Protein AF-E5G8H3-F1 (afdb_monomer_lite)

Foldseek 3Di:
DLLVPLQVCVVVVPVAAEEEDAPPDDPVNVVSCVVSVHPYYYNDDFLVVQVCQFQNDPPRDHDQEDEDDDPPRVLVSQVVQCPDPSGHHYPDRDDQAEDEDEDEPPDDLLVLLVVQLVSQLPFLRYEYEYEYQDPVSLVSNVVNNVVVLVVDPSSVSSVSNCVRYYYDHDNDVVVVVVVCVVVVD

Structure (mmCIF, N/CA/C/O backbone):
data_AF-E5G8H3-F1
#
_entry.id   AF-E5G8H3-F1
#
loop_
_atom_site.group_PDB
_atom_site.id
_atom_site.type_symbol
_atom_site.label_atom_id
_atom_site.label_alt_id
_atom_site.label_comp_id
_atom_site.label_asym_id
_atom_site.label_entity_id
_atom_site.label_seq_id
_atom_site.pdbx_PDB_ins_code
_atom_site.Cartn_x
_atom_site.Cartn_y
_atom_site.Cartn_z
_atom_site.occupancy
_atom_site.B_iso_or_equiv
_atom_site.auth_seq_id
_atom_site.auth_comp_id
_atom_site.auth_asym_id
_atom_site.auth_atom_id
_atom_site.pdbx_PDB_model_num
ATOM 1 N N . THR A 1 1 ? -6.154 6.436 3.092 1.00 93.56 1 THR A N 1
ATOM 2 C CA . THR A 1 1 ? -6.600 5.143 3.667 1.00 93.56 1 THR A CA 1
ATOM 3 C C . THR A 1 1 ? -7.988 5.176 4.290 1.00 93.56 1 THR A C 1
ATOM 5 O O . THR A 1 1 ? -8.759 4.283 3.977 1.00 93.56 1 THR A O 1
ATOM 8 N N . VAL A 1 2 ? -8.361 6.174 5.108 1.00 97.62 2 VAL A N 1
ATOM 9 C CA . VAL A 1 2 ? -9.688 6.219 5.779 1.00 97.62 2 VAL A CA 1
ATOM 10 C C . VAL A 1 2 ? -10.859 5.979 4.821 1.00 97.62 2 VAL A C 1
ATOM 12 O O . VAL A 1 2 ? -11.663 5.082 5.059 1.00 97.62 2 VAL A O 1
ATOM 15 N N . LEU A 1 3 ? -10.898 6.709 3.701 1.00 97.81 3 LEU A N 1
ATOM 16 C CA . LEU A 1 3 ? -11.951 6.576 2.687 1.00 97.81 3 LEU A CA 1
ATOM 17 C C . LEU A 1 3 ? -12.070 5.142 2.143 1.00 97.81 3 LEU A C 1
ATOM 19 O O . LEU A 1 3 ? -13.181 4.654 1.955 1.00 97.81 3 LEU A O 1
ATOM 23 N N . MET A 1 4 ? -10.939 4.456 1.945 1.00 97.56 4 MET A N 1
ATOM 24 C CA . MET A 1 4 ? -10.891 3.098 1.388 1.00 97.56 4 MET A CA 1
ATOM 25 C C . MET A 1 4 ? -11.423 2.038 2.356 1.00 97.56 4 MET A C 1
ATOM 27 O O . MET A 1 4 ? -11.892 0.999 1.910 1.00 97.56 4 MET A O 1
ATOM 31 N N . LEU A 1 5 ? -11.368 2.287 3.669 1.00 97.94 5 LEU A N 1
ATOM 32 C CA . LEU A 1 5 ? -11.814 1.329 4.687 1.00 97.94 5 LEU A CA 1
ATOM 33 C C . LEU A 1 5 ? -13.227 1.635 5.191 1.00 97.94 5 LEU A C 1
ATOM 35 O O . LEU A 1 5 ? -14.067 0.744 5.296 1.00 97.94 5 LEU A O 1
ATOM 39 N N . ALA A 1 6 ? -13.513 2.902 5.488 1.00 97.81 6 ALA A N 1
ATOM 40 C CA . ALA A 1 6 ? -14.771 3.295 6.111 1.00 97.81 6 ALA A CA 1
ATOM 41 C C . ALA A 1 6 ? -15.948 3.310 5.118 1.00 97.81 6 ALA A C 1
ATOM 43 O O . ALA A 1 6 ? -17.065 2.956 5.491 1.00 97.81 6 ALA A O 1
ATOM 44 N N . THR A 1 7 ? -15.710 3.646 3.844 1.00 98.06 7 THR A N 1
ATOM 45 C CA . THR A 1 7 ? -16.755 3.617 2.805 1.00 98.06 7 THR A CA 1
ATOM 46 C C . THR A 1 7 ? -17.360 2.218 2.617 1.00 98.06 7 THR A C 1
ATOM 48 O O . THR A 1 7 ? -18.582 2.096 2.739 1.00 98.06 7 THR A O 1
ATOM 51 N N . PRO A 1 8 ? -16.579 1.140 2.375 1.00 98.06 8 PRO A N 1
ATOM 52 C CA . PRO A 1 8 ? -17.155 -0.198 2.256 1.00 98.06 8 PRO A CA 1
ATOM 53 C C . PRO A 1 8 ? -17.767 -0.701 3.569 1.00 98.06 8 PRO A C 1
ATOM 55 O O . PRO A 1 8 ? -18.801 -1.360 3.521 1.00 98.06 8 PRO A O 1
ATOM 58 N N . ALA A 1 9 ? -17.210 -0.349 4.735 1.00 97.88 9 ALA A N 1
ATOM 59 C CA . ALA A 1 9 ? -17.810 -0.699 6.027 1.00 97.88 9 ALA A CA 1
ATOM 60 C C . ALA A 1 9 ? -19.213 -0.085 6.196 1.00 97.88 9 ALA A C 1
ATOM 62 O O . ALA A 1 9 ? -20.149 -0.754 6.639 1.00 97.88 9 ALA A O 1
ATOM 63 N N . ARG A 1 10 ? -19.385 1.173 5.770 1.00 95.00 10 ARG A N 1
ATOM 64 C CA . ARG A 1 10 ? -20.688 1.845 5.750 1.00 95.00 10 ARG A CA 1
ATOM 65 C C . ARG A 1 10 ? -21.660 1.175 4.779 1.00 95.00 10 ARG A C 1
ATOM 67 O O . ARG A 1 10 ? -22.809 0.954 5.147 1.00 95.00 10 ARG A O 1
ATOM 74 N N . ILE A 1 11 ? -21.214 0.842 3.566 1.00 98.00 11 ILE A N 1
ATOM 75 C CA . ILE A 1 11 ? -22.045 0.156 2.558 1.00 98.00 11 ILE A CA 1
ATOM 76 C C . ILE A 1 11 ? -22.487 -1.225 3.062 1.00 98.00 11 ILE A C 1
ATOM 78 O O . ILE A 1 11 ? -23.641 -1.602 2.876 1.00 98.00 11 ILE A O 1
ATOM 82 N N . ALA A 1 12 ? -21.600 -1.951 3.745 1.00 97.88 12 ALA A N 1
ATOM 83 C CA . ALA A 1 12 ? -21.895 -3.252 4.341 1.00 97.88 12 ALA A CA 1
ATOM 84 C C . ALA A 1 12 ? -22.849 -3.180 5.550 1.00 97.88 12 ALA A C 1
ATOM 86 O O . ALA A 1 12 ? -23.295 -4.218 6.034 1.00 97.88 12 ALA A O 1
ATOM 87 N N . GLY A 1 13 ? -23.165 -1.980 6.051 1.00 97.25 13 GLY A N 1
ATOM 88 C CA . GLY A 1 13 ? -24.044 -1.801 7.205 1.00 97.25 13 GLY A CA 1
ATOM 89 C C . GLY A 1 13 ? -23.406 -2.219 8.531 1.00 97.25 13 GLY A C 1
ATOM 90 O O . GLY A 1 13 ? -24.118 -2.649 9.444 1.00 97.25 13 GLY A O 1
ATOM 91 N N . CYS A 1 14 ? -22.076 -2.115 8.653 1.00 97.81 14 CYS A N 1
ATOM 92 C CA . CYS A 1 14 ? -21.377 -2.382 9.907 1.00 97.81 14 CYS A CA 1
ATOM 93 C C . CYS A 1 14 ? -21.925 -1.475 11.019 1.00 97.81 14 CYS A C 1
ATOM 95 O O . CYS A 1 14 ? -21.840 -0.251 10.937 1.00 97.81 14 CYS A O 1
ATOM 97 N N . GLN A 1 15 ? -22.468 -2.086 12.077 1.00 96.19 15 GLN A N 1
ATOM 98 C CA . GLN A 1 15 ? -23.113 -1.361 13.180 1.00 96.19 15 GLN A CA 1
ATOM 99 C C . GLN A 1 15 ? -22.127 -0.485 13.962 1.00 96.19 15 GLN A C 1
ATOM 101 O O . GLN A 1 15 ? -22.512 0.543 14.515 1.00 96.19 15 GLN A O 1
ATOM 106 N N . LYS A 1 16 ? -20.852 -0.890 14.000 1.00 96.31 16 LYS A N 1
ATOM 107 C CA . LYS A 1 16 ? -19.784 -0.176 14.691 1.00 96.31 16 LYS A CA 1
ATOM 108 C C . LYS A 1 16 ? -18.517 -0.133 13.838 1.00 96.31 16 LYS A C 1
ATOM 110 O O . LYS A 1 16 ? -17.991 -1.173 13.454 1.00 96.31 16 LYS A O 1
ATOM 115 N N . VAL A 1 17 ? -18.036 1.074 13.561 1.00 98.06 17 VAL A N 1
ATOM 116 C CA . VAL A 1 17 ? -16.825 1.388 12.798 1.00 98.06 17 VAL A CA 1
ATOM 117 C C . VAL A 1 17 ? -16.007 2.395 13.603 1.00 98.06 17 VAL A C 1
ATOM 119 O O . VAL A 1 17 ? -16.352 3.569 13.732 1.00 98.06 17 VAL A O 1
ATOM 122 N N . VAL A 1 18 ? -14.899 1.928 14.161 1.00 98.38 18 VAL A N 1
ATOM 123 C CA . VAL A 1 18 ? -13.994 2.764 14.953 1.00 98.38 18 VAL A CA 1
ATOM 124 C C . VAL A 1 18 ? -12.655 2.923 14.253 1.00 98.38 18 VAL A C 1
ATOM 126 O O . VAL A 1 18 ? -12.250 2.063 13.470 1.00 98.38 18 VAL A O 1
ATOM 129 N N . LEU A 1 19 ? -11.967 4.026 14.535 1.00 98.56 19 LEU A N 1
ATOM 130 C CA . LEU A 1 19 ? -10.673 4.343 13.943 1.00 98.56 19 LEU A CA 1
ATOM 131 C C . LEU A 1 19 ? -9.648 4.649 15.031 1.00 98.56 19 LEU A C 1
ATOM 133 O O . LEU A 1 19 ? -9.890 5.463 15.915 1.00 98.56 19 LEU A O 1
ATOM 137 N N . CYS A 1 20 ? -8.473 4.037 14.929 1.00 98.44 20 CYS A N 1
ATOM 138 C CA . CYS A 1 20 ? -7.316 4.362 15.756 1.00 98.44 20 CYS A CA 1
ATOM 139 C C . CYS A 1 20 ? -6.248 5.026 14.884 1.00 98.44 20 CYS A C 1
ATOM 141 O O . CYS A 1 20 ? -5.964 4.547 13.785 1.00 98.44 20 CYS A O 1
ATOM 143 N N . SER A 1 21 ? -5.648 6.112 15.366 1.00 98.00 21 SER A N 1
ATOM 144 C CA . SER A 1 21 ? -4.505 6.754 14.713 1.00 98.00 21 SER A CA 1
ATOM 145 C C . SER A 1 21 ? -3.522 7.288 15.762 1.00 98.00 21 SER A C 1
ATOM 147 O O . SER A 1 21 ? -3.965 7.776 16.807 1.00 98.00 21 SER A O 1
ATOM 149 N N . PRO A 1 22 ? -2.194 7.217 15.520 1.00 96.94 22 PRO A N 1
ATOM 150 C CA . PRO A 1 22 ? -1.214 7.818 16.417 1.00 96.94 22 PRO A CA 1
ATOM 151 C C . PRO A 1 22 ? -1.515 9.314 16.626 1.00 96.94 22 PRO A C 1
ATOM 153 O O . PRO A 1 22 ? -1.753 10.012 15.637 1.00 96.94 22 PRO A O 1
ATOM 156 N N . PRO A 1 23 ? -1.516 9.813 17.873 1.00 96.06 23 PRO A N 1
ATOM 157 C CA . PRO A 1 23 ? -1.716 11.230 18.138 1.00 96.06 23 PRO A CA 1
ATOM 158 C C . PRO A 1 23 ? -0.440 12.055 17.870 1.00 96.06 23 PRO A C 1
ATOM 160 O O . PRO A 1 23 ? 0.665 11.532 18.044 1.00 96.06 23 PRO A O 1
ATOM 163 N N . PRO A 1 24 ? -0.570 13.356 17.549 1.00 97.31 24 PRO A N 1
ATOM 164 C CA . PRO A 1 24 ? -1.823 14.051 17.246 1.00 97.31 24 PRO A CA 1
ATOM 165 C C . PRO A 1 24 ? -2.393 13.614 15.887 1.00 97.31 24 PRO A C 1
ATOM 167 O O . PRO A 1 24 ? -1.662 13.481 14.909 1.00 97.31 24 PRO A O 1
ATOM 170 N N . ILE A 1 25 ? -3.706 13.375 15.838 1.00 97.50 25 ILE A N 1
ATOM 171 C CA . ILE A 1 25 ? -4.388 12.951 14.610 1.00 97.50 25 ILE A CA 1
ATOM 172 C C . ILE A 1 25 ? -4.570 14.173 13.707 1.00 97.50 25 ILE A C 1
ATOM 174 O O . ILE A 1 25 ? -5.078 15.194 14.160 1.00 97.50 25 ILE A O 1
ATOM 178 N N . ALA A 1 26 ? -4.162 14.057 12.443 1.00 98.00 26 ALA A N 1
ATOM 179 C CA . ALA A 1 26 ? -4.282 15.127 11.459 1.00 98.00 26 ALA A CA 1
ATOM 180 C C . ALA A 1 26 ? -5.752 15.459 11.133 1.00 98.00 26 ALA A C 1
ATOM 182 O O . ALA A 1 26 ? -6.601 14.560 11.084 1.00 98.00 26 ALA A O 1
ATOM 183 N N . ASP A 1 27 ? -6.044 16.730 10.856 1.00 98.38 27 ASP A N 1
ATOM 184 C CA . ASP A 1 27 ? -7.404 17.223 10.597 1.00 98.38 27 ASP A CA 1
ATOM 185 C C . ASP A 1 27 ? -8.053 16.526 9.392 1.00 98.38 27 ASP A C 1
ATOM 187 O O . ASP A 1 27 ? -9.250 16.237 9.395 1.00 98.38 27 ASP A O 1
ATOM 191 N N . GLU A 1 28 ? -7.263 16.161 8.382 1.00 98.38 28 GLU A N 1
ATOM 192 C CA . GLU A 1 28 ? -7.725 15.441 7.197 1.00 98.38 28 GLU A CA 1
ATOM 193 C C . GLU A 1 28 ? -8.213 14.027 7.540 1.00 98.38 28 GLU A C 1
ATOM 195 O O . GLU A 1 28 ? -9.170 13.535 6.936 1.00 98.38 28 GLU A O 1
ATOM 200 N N . ILE A 1 29 ? -7.591 13.369 8.528 1.00 98.19 29 ILE A N 1
ATOM 201 C CA . ILE A 1 29 ? -8.030 12.056 9.021 1.00 98.19 29 ILE A CA 1
ATOM 202 C C . ILE A 1 29 ? -9.367 12.207 9.745 1.00 98.19 29 ILE A C 1
ATOM 204 O O . ILE A 1 29 ? -10.278 11.415 9.496 1.00 98.19 29 ILE A O 1
ATOM 208 N N . LEU A 1 30 ? -9.502 13.230 10.596 1.00 98.12 30 LEU A N 1
ATOM 209 C CA . LEU A 1 30 ? -10.741 13.516 11.324 1.00 98.12 30 LEU A CA 1
ATOM 210 C C . LEU A 1 30 ? -11.888 13.832 10.358 1.00 98.12 30 LEU A C 1
ATOM 212 O O . LEU A 1 30 ? -12.968 13.247 10.464 1.00 98.12 30 LEU A O 1
ATOM 216 N N . TYR A 1 31 ? -11.631 14.682 9.363 1.00 98.50 31 TYR A N 1
ATOM 217 C CA . TYR A 1 31 ? -12.599 15.022 8.327 1.00 98.50 31 TYR A CA 1
ATOM 218 C C . TYR A 1 31 ? -13.022 13.791 7.517 1.00 98.50 31 TYR A C 1
ATOM 220 O O . TYR A 1 31 ? -14.215 13.532 7.359 1.00 98.50 31 TYR A O 1
ATOM 228 N N . ALA A 1 32 ? -12.064 12.991 7.036 1.00 98.38 32 ALA A N 1
ATOM 229 C CA . ALA A 1 32 ? -12.361 11.788 6.260 1.00 98.38 32 ALA A CA 1
ATOM 230 C C . ALA A 1 32 ? -13.156 10.753 7.075 1.00 98.38 32 ALA A C 1
ATOM 232 O O . ALA A 1 32 ? -14.050 10.095 6.534 1.00 98.38 32 ALA A O 1
ATOM 233 N N . ALA A 1 33 ? -12.855 10.620 8.369 1.00 97.88 33 ALA A N 1
ATOM 234 C CA . ALA A 1 33 ? -13.564 9.730 9.280 1.00 97.88 33 ALA A CA 1
ATOM 235 C C . ALA A 1 33 ? -15.017 10.186 9.480 1.00 97.88 33 ALA A C 1
ATOM 237 O O . ALA A 1 33 ? -15.940 9.388 9.298 1.00 97.88 33 ALA A O 1
ATOM 238 N N . GLN A 1 34 ? -15.225 11.479 9.749 1.00 97.88 34 GLN A N 1
ATOM 239 C CA . GLN A 1 34 ? -16.555 12.075 9.872 1.00 97.88 34 GLN A CA 1
ATOM 240 C C . GLN A 1 34 ? -17.364 11.921 8.576 1.00 97.88 34 GLN A C 1
ATOM 242 O O . GLN A 1 34 ? -18.518 11.494 8.616 1.00 97.88 34 GLN A O 1
ATOM 247 N N . LEU A 1 35 ? -16.756 12.208 7.421 1.00 97.94 35 LEU A N 1
ATOM 248 C CA . LEU A 1 35 ? -17.391 12.088 6.106 1.00 97.94 35 LEU A CA 1
ATOM 249 C C . LEU A 1 35 ? -17.890 10.660 5.831 1.00 97.94 35 LEU A C 1
ATOM 251 O O . LEU A 1 35 ? -18.977 10.464 5.279 1.00 97.94 35 LEU A O 1
ATOM 255 N N . CYS A 1 36 ? -17.110 9.656 6.234 1.00 97.06 36 CYS A N 1
ATOM 256 C CA . CYS A 1 36 ? -17.448 8.250 6.024 1.00 97.06 36 CYS A CA 1
ATOM 257 C C . CYS A 1 36 ? -18.365 7.660 7.105 1.00 97.06 36 CYS A C 1
ATOM 259 O O . CYS A 1 36 ? -18.813 6.526 6.946 1.00 97.06 36 CYS A O 1
ATOM 261 N N . GLY A 1 37 ? -18.680 8.406 8.167 1.00 95.31 37 GLY A N 1
ATOM 262 C CA . GLY A 1 37 ? -19.541 7.941 9.256 1.00 95.31 37 GLY A CA 1
ATOM 263 C C . GLY A 1 37 ? -18.847 7.015 10.260 1.00 95.31 37 GLY A C 1
ATOM 264 O O . GLY A 1 37 ? -19.511 6.166 10.850 1.00 95.31 37 GLY A O 1
ATOM 265 N N . VAL A 1 38 ? -17.532 7.162 10.452 1.00 97.50 38 VAL A N 1
ATOM 266 C CA . VAL A 1 38 ? -16.810 6.529 11.570 1.00 97.50 38 VAL A CA 1
ATOM 267 C C . VAL A 1 38 ? -17.365 7.089 12.882 1.00 97.50 38 VAL A C 1
ATOM 269 O O . VAL A 1 38 ? -17.437 8.307 13.041 1.00 97.50 38 VAL A O 1
ATOM 272 N N . GLN A 1 39 ? -17.774 6.222 13.813 1.00 96.62 39 GLN A N 1
ATOM 273 C CA . GLN A 1 39 ? -18.477 6.658 15.026 1.00 96.62 39 GLN A CA 1
ATOM 274 C C . GLN A 1 39 ? -17.533 7.134 16.134 1.00 96.62 39 GLN A C 1
ATOM 276 O O . GLN A 1 39 ? -17.857 8.085 16.841 1.00 96.62 39 GLN A O 1
ATOM 281 N N . GLU A 1 40 ? -16.382 6.480 16.303 1.00 97.44 40 GLU A N 1
ATOM 282 C CA . GLU A 1 40 ? -15.432 6.787 17.378 1.00 97.44 40 GLU A CA 1
ATOM 283 C C . GLU A 1 40 ? -13.999 6.800 16.839 1.00 97.44 40 GLU A C 1
ATOM 285 O O . GLU A 1 40 ? -13.614 5.945 16.034 1.00 97.44 40 GLU A O 1
ATOM 290 N N . ILE A 1 41 ? -13.211 7.775 17.293 1.00 98.19 41 ILE A N 1
ATOM 291 C CA . ILE A 1 41 ? -11.809 7.953 16.910 1.00 98.19 41 ILE A CA 1
ATOM 292 C C . ILE A 1 41 ? -10.955 7.959 18.177 1.00 98.19 41 ILE A C 1
ATOM 294 O O . ILE A 1 41 ? -11.230 8.710 19.112 1.00 98.19 41 ILE A O 1
ATOM 298 N N . PHE A 1 42 ? -9.901 7.147 18.195 1.00 98.44 42 PHE A N 1
ATOM 299 C CA . PHE A 1 42 ? -9.029 6.969 19.351 1.00 98.44 42 PHE A CA 1
ATOM 300 C C . PHE A 1 42 ? -7.591 7.405 19.059 1.00 98.44 42 PHE A C 1
ATOM 302 O O . PHE A 1 42 ? -6.997 7.039 18.041 1.00 98.44 42 PHE A O 1
ATOM 309 N N . ASN A 1 43 ? -7.015 8.137 20.014 1.00 98.06 43 ASN A N 1
ATOM 310 C CA . ASN A 1 43 ? -5.635 8.630 20.006 1.00 98.06 43 ASN A CA 1
ATOM 311 C C . ASN A 1 43 ? -4.637 7.522 20.382 1.00 98.06 43 ASN A C 1
ATOM 313 O O . ASN A 1 43 ? -3.987 7.573 21.425 1.00 98.06 43 ASN A O 1
ATOM 317 N N . VAL A 1 44 ? -4.533 6.493 19.546 1.00 98.06 44 VAL A N 1
ATOM 318 C CA . VAL A 1 44 ? -3.628 5.360 19.746 1.00 98.06 44 VAL A CA 1
ATOM 319 C C . VAL A 1 44 ? -3.156 4.824 18.395 1.00 98.06 44 VAL A C 1
ATOM 321 O O . VAL A 1 44 ? -3.933 4.701 17.455 1.00 98.06 44 VAL A O 1
ATOM 324 N N . GLY A 1 45 ? -1.869 4.497 18.287 1.00 97.19 45 GLY A N 1
ATOM 325 C CA . GLY A 1 45 ? -1.255 3.956 17.071 1.00 97.19 45 GLY A CA 1
ATOM 326 C C . GLY A 1 45 ? -0.451 2.685 17.333 1.00 97.19 45 GLY A C 1
ATOM 327 O O . GLY A 1 45 ? -0.324 2.259 18.476 1.00 97.19 45 GLY A O 1
ATOM 328 N N . GLY A 1 46 ? 0.125 2.091 16.288 1.00 96.00 46 GLY A N 1
ATOM 329 C CA . GLY A 1 46 ? 1.050 0.959 16.426 1.00 96.00 46 GLY A CA 1
ATOM 330 C C . GLY A 1 46 ? 0.401 -0.340 16.921 1.00 96.00 46 GLY A C 1
ATOM 331 O O . GLY A 1 46 ? -0.810 -0.535 16.824 1.00 96.00 46 GLY A O 1
ATOM 332 N N . ALA A 1 47 ? 1.222 -1.241 17.464 1.00 97.62 47 ALA A N 1
ATOM 333 C CA . ALA A 1 47 ? 0.782 -2.545 17.966 1.00 97.62 47 ALA A CA 1
ATOM 334 C C . ALA A 1 47 ? -0.253 -2.431 19.101 1.00 97.62 47 ALA A C 1
ATOM 336 O O . ALA A 1 47 ? -1.187 -3.225 19.180 1.00 97.62 47 ALA A O 1
ATOM 337 N N . GLN A 1 48 ? -0.128 -1.410 19.950 1.00 98.25 48 GLN A N 1
ATOM 338 C CA . GLN A 1 48 ? -1.048 -1.147 21.053 1.00 98.25 48 GLN A CA 1
ATOM 339 C C . GLN A 1 48 ? -2.453 -0.748 20.579 1.00 98.25 48 GLN A C 1
ATOM 341 O O . GLN A 1 48 ? -3.430 -1.128 21.217 1.00 98.25 48 GLN A O 1
ATOM 346 N N . ALA A 1 49 ? -2.581 -0.062 19.436 1.00 98.44 49 ALA A N 1
ATOM 347 C CA . ALA A 1 49 ? -3.888 0.203 18.830 1.00 98.44 49 ALA A CA 1
ATOM 348 C C . ALA A 1 49 ? -4.566 -1.095 18.377 1.00 98.44 49 ALA A C 1
ATOM 350 O O . ALA A 1 49 ? -5.754 -1.292 18.617 1.00 98.44 49 ALA A O 1
ATOM 351 N N . ILE A 1 50 ? -3.796 -1.997 17.764 1.00 98.44 50 ILE A N 1
ATOM 352 C CA . ILE A 1 50 ? -4.287 -3.306 17.320 1.00 98.44 50 ILE A CA 1
ATOM 353 C C . ILE A 1 50 ? -4.716 -4.160 18.515 1.00 98.44 50 ILE A C 1
ATOM 355 O O . ILE A 1 50 ? -5.788 -4.757 18.480 1.00 98.44 50 ILE A O 1
ATOM 359 N N . ALA A 1 51 ? -3.928 -4.172 19.591 1.00 98.62 51 ALA A N 1
ATOM 360 C CA . ALA A 1 51 ? -4.287 -4.868 20.822 1.00 98.62 51 ALA A CA 1
ATOM 361 C C . ALA A 1 51 ? -5.574 -4.301 21.446 1.00 98.62 51 ALA A C 1
ATOM 363 O O . ALA A 1 51 ? -6.474 -5.067 21.782 1.00 98.62 51 ALA A O 1
ATOM 364 N N . ALA A 1 52 ? -5.697 -2.973 21.543 1.00 98.69 52 ALA A N 1
ATOM 365 C CA . ALA A 1 52 ? -6.891 -2.326 22.083 1.00 98.69 52 ALA A CA 1
ATOM 366 C C . ALA A 1 52 ? -8.149 -2.650 21.260 1.00 98.69 52 ALA A C 1
ATOM 368 O O . ALA A 1 52 ? -9.198 -2.924 21.831 1.00 98.69 52 ALA A O 1
ATOM 369 N N . LEU A 1 53 ? -8.042 -2.693 19.929 1.00 98.62 53 LEU A N 1
ATOM 370 C CA . LEU A 1 53 ? -9.146 -3.094 19.054 1.00 98.62 53 LEU A CA 1
ATOM 371 C C . LEU A 1 53 ? -9.493 -4.586 19.197 1.00 98.62 53 LEU A C 1
ATOM 373 O O . LEU A 1 53 ? -10.667 -4.946 19.212 1.00 98.62 53 LEU A O 1
ATOM 377 N N . ALA A 1 54 ? -8.496 -5.465 19.318 1.00 98.56 54 ALA A N 1
ATOM 378 C CA . ALA A 1 54 ? -8.723 -6.909 19.387 1.00 98.56 54 ALA A CA 1
ATOM 379 C C . ALA A 1 54 ? -9.293 -7.376 20.736 1.00 98.56 54 ALA A C 1
ATOM 381 O O . ALA A 1 54 ? -10.092 -8.314 20.787 1.00 98.56 54 ALA A O 1
ATOM 382 N N . PHE A 1 55 ? -8.867 -6.745 21.829 1.00 98.56 55 PHE A N 1
ATOM 383 C CA . PHE A 1 55 ? -9.188 -7.181 23.190 1.00 98.56 55 PHE A CA 1
ATOM 384 C C . PHE A 1 55 ? -10.162 -6.247 23.914 1.00 98.56 55 PHE A C 1
ATOM 386 O O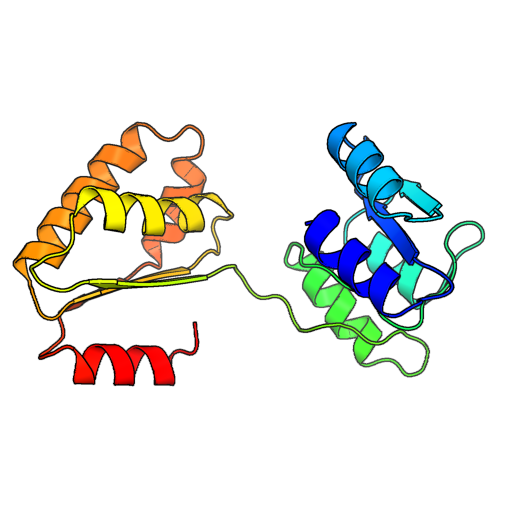 . PHE A 1 55 ? -10.822 -6.678 24.857 1.00 98.56 55 PHE A O 1
ATOM 393 N N . GLY A 1 56 ? -10.309 -5.008 23.442 1.00 98.31 56 GLY A N 1
ATOM 394 C CA . GLY A 1 56 ? -11.029 -3.950 24.140 1.00 98.31 56 GLY A CA 1
ATOM 395 C C . GLY A 1 56 ? -10.218 -3.335 25.288 1.00 98.31 56 GLY A C 1
ATOM 396 O O . GLY A 1 56 ? -9.243 -3.906 25.776 1.00 98.31 56 GLY A O 1
ATOM 397 N N . SER A 1 57 ? -10.635 -2.153 25.726 1.00 98.19 57 SER A N 1
ATOM 398 C CA . SER A 1 57 ? -10.201 -1.482 26.953 1.00 98.19 57 SER A CA 1
ATOM 399 C C . SER A 1 57 ? -11.381 -0.732 27.580 1.00 98.19 57 SER A C 1
ATOM 401 O O . SER A 1 57 ? -12.510 -0.826 27.098 1.00 98.19 57 SER A O 1
ATOM 403 N N . GLU A 1 58 ? -11.138 0.035 28.642 1.00 98.31 58 GLU A N 1
ATOM 404 C CA . GLU A 1 58 ? -12.146 0.903 29.258 1.00 98.31 58 GLU A CA 1
ATOM 405 C C . GLU A 1 58 ? -12.718 1.934 28.271 1.00 98.31 58 GLU A C 1
ATOM 407 O O . GLU A 1 58 ? -13.871 2.340 28.411 1.00 98.31 58 GLU A O 1
ATOM 412 N N . SER A 1 59 ? -11.925 2.334 27.270 1.00 97.81 59 SER A N 1
ATOM 413 C CA . SER A 1 59 ? -12.307 3.339 26.271 1.00 97.81 59 SER A CA 1
ATOM 414 C C . SER A 1 59 ? -12.468 2.765 24.865 1.00 97.81 59 SER A C 1
ATOM 416 O O . SER A 1 59 ? -13.319 3.233 24.116 1.00 97.81 59 SER A O 1
ATOM 418 N N . VAL A 1 60 ? -11.645 1.786 24.473 1.00 98.25 60 VAL A N 1
ATOM 419 C CA . VAL A 1 60 ? -11.649 1.236 23.110 1.00 98.25 60 VAL A CA 1
ATOM 420 C C . VAL A 1 60 ? -12.527 -0.013 23.080 1.00 98.25 60 VAL A C 1
ATOM 422 O O . VAL A 1 60 ? -12.264 -0.962 23.815 1.00 98.25 60 VAL A O 1
ATOM 425 N N . PRO A 1 61 ? -13.563 -0.072 22.236 1.00 97.81 61 PRO A N 1
ATOM 426 C CA . PRO A 1 61 ? -14.396 -1.257 22.127 1.00 97.81 61 PRO A CA 1
ATOM 427 C C . PRO A 1 61 ? -13.633 -2.394 21.447 1.00 97.81 61 PRO A C 1
ATOM 429 O O . PRO A 1 61 ? -12.896 -2.174 20.484 1.00 97.81 61 PRO A O 1
ATOM 432 N N . LYS A 1 62 ? -13.890 -3.626 21.891 1.00 98.38 62 LYS A N 1
ATOM 433 C CA . LYS A 1 62 ? -13.486 -4.814 21.140 1.00 98.38 62 LYS A CA 1
ATOM 434 C C . LYS A 1 62 ? -14.227 -4.857 19.795 1.00 98.38 62 LYS A C 1
ATOM 436 O O . LYS A 1 62 ? -15.441 -4.648 19.761 1.00 98.38 62 LYS A O 1
ATOM 441 N N . VAL A 1 63 ? -13.510 -5.145 18.708 1.00 98.50 63 VAL A N 1
ATOM 442 C CA . VAL A 1 63 ? -14.068 -5.315 17.354 1.00 98.50 63 VAL A CA 1
ATOM 443 C C . VAL A 1 63 ? -13.895 -6.745 16.850 1.00 98.50 63 VAL A C 1
ATOM 445 O O . VAL A 1 63 ? -12.966 -7.446 17.246 1.00 98.50 63 VAL A O 1
ATOM 448 N N . ASP A 1 64 ? -14.761 -7.161 15.928 1.00 98.38 64 ASP A N 1
ATOM 449 C CA . ASP A 1 64 ? -14.710 -8.510 15.350 1.00 98.38 64 ASP A CA 1
ATOM 450 C C . ASP A 1 64 ? -13.608 -8.663 14.292 1.00 98.38 64 ASP A C 1
ATOM 452 O O . ASP A 1 64 ? -13.028 -9.741 14.132 1.00 98.38 64 ASP A O 1
ATOM 456 N N . LYS A 1 65 ? -13.315 -7.585 13.549 1.00 98.56 65 LYS A N 1
ATOM 457 C CA . LYS A 1 65 ? -12.327 -7.585 12.466 1.00 98.56 65 LYS A CA 1
ATOM 458 C C . LYS A 1 65 ? -11.577 -6.256 12.370 1.00 98.56 65 LYS A C 1
ATOM 460 O O . LYS A 1 65 ? -12.190 -5.193 12.402 1.00 98.56 65 LYS A O 1
ATOM 465 N N . ILE A 1 66 ? -10.256 -6.328 12.221 1.00 98.50 66 ILE A N 1
ATOM 466 C CA . ILE A 1 66 ? -9.347 -5.178 12.144 1.00 98.50 66 ILE A CA 1
ATOM 467 C C . ILE A 1 66 ? -8.845 -5.005 10.708 1.00 98.50 66 ILE A C 1
ATOM 469 O O . ILE A 1 66 ? -8.393 -5.962 10.077 1.00 98.50 66 ILE A O 1
ATOM 473 N N . PHE A 1 67 ? -8.894 -3.769 10.213 1.00 98.06 67 PHE A N 1
ATOM 474 C CA . PHE A 1 67 ? -8.531 -3.408 8.844 1.00 98.06 67 PHE A CA 1
ATOM 475 C C . PHE A 1 67 ? -7.410 -2.374 8.806 1.00 98.06 67 PHE A C 1
ATOM 477 O O . PHE A 1 67 ? -7.278 -1.549 9.710 1.00 98.06 67 PHE A O 1
ATOM 484 N N . GLY A 1 68 ? -6.663 -2.378 7.705 1.00 95.12 68 GLY A N 1
ATOM 485 C CA . GLY A 1 68 ? -5.711 -1.333 7.359 1.00 95.12 68 GLY A CA 1
ATOM 486 C C . GLY A 1 68 ? -4.250 -1.779 7.448 1.00 95.12 68 GLY A C 1
ATOM 487 O O . GLY A 1 68 ? -3.902 -2.630 8.278 1.00 95.12 68 GLY A O 1
ATOM 488 N N . PRO A 1 69 ? -3.387 -1.229 6.580 1.00 92.31 69 PRO A N 1
ATOM 489 C CA . PRO A 1 69 ? -1.957 -1.491 6.609 1.00 92.31 69 PRO A CA 1
ATOM 490 C C . PRO A 1 69 ? -1.274 -0.721 7.746 1.00 92.31 69 PRO A C 1
ATOM 492 O O . PRO A 1 69 ? -1.831 0.212 8.328 1.00 92.31 69 PRO A O 1
ATOM 495 N N . GLY A 1 70 ? -0.032 -1.090 8.031 1.00 89.31 70 GLY A N 1
ATOM 496 C CA . GLY A 1 70 ? 0.843 -0.354 8.930 1.00 89.31 70 GLY A CA 1
ATOM 497 C C . GLY A 1 70 ? 2.270 -0.869 8.829 1.00 89.31 70 GLY A C 1
ATOM 498 O O . GLY A 1 70 ? 2.572 -1.720 8.000 1.00 89.31 70 GLY A O 1
ATOM 499 N N . ASN A 1 71 ? 3.150 -0.343 9.676 1.00 85.75 71 ASN A N 1
ATOM 500 C CA . ASN A 1 71 ? 4.533 -0.808 9.736 1.00 85.75 71 ASN A CA 1
ATOM 501 C C . ASN A 1 71 ? 4.635 -2.255 10.267 1.00 85.75 71 ASN A C 1
ATOM 503 O O . ASN A 1 71 ? 3.649 -2.842 10.720 1.00 85.75 71 ASN A O 1
ATOM 507 N N . ALA A 1 72 ? 5.856 -2.793 10.300 1.00 86.62 72 ALA A N 1
ATOM 508 C CA . ALA A 1 72 ? 6.141 -4.150 10.768 1.00 86.62 72 ALA A CA 1
ATOM 509 C C . ALA A 1 72 ? 5.497 -4.502 12.127 1.00 86.62 72 ALA A C 1
ATOM 511 O O . ALA A 1 72 ? 5.004 -5.614 12.303 1.00 86.62 72 ALA A O 1
ATOM 512 N N . PHE A 1 73 ? 5.435 -3.559 13.075 1.00 92.12 73 PHE A N 1
ATOM 513 C CA . PHE A 1 73 ? 4.821 -3.790 14.387 1.00 92.12 73 PHE A CA 1
ATOM 514 C C . PHE A 1 73 ? 3.297 -3.909 14.313 1.00 92.12 73 PHE A C 1
ATOM 516 O O . PHE A 1 73 ? 2.713 -4.738 15.007 1.00 92.12 73 PHE A O 1
ATOM 523 N N . VAL A 1 74 ? 2.645 -3.097 13.475 1.00 94.81 74 VAL A N 1
ATOM 524 C CA . VAL A 1 74 ? 1.199 -3.195 13.224 1.00 94.81 74 VAL A CA 1
ATOM 525 C C . VAL A 1 74 ? 0.879 -4.522 12.540 1.00 94.81 74 VAL A C 1
ATOM 527 O O . VAL A 1 74 ? -0.043 -5.216 12.9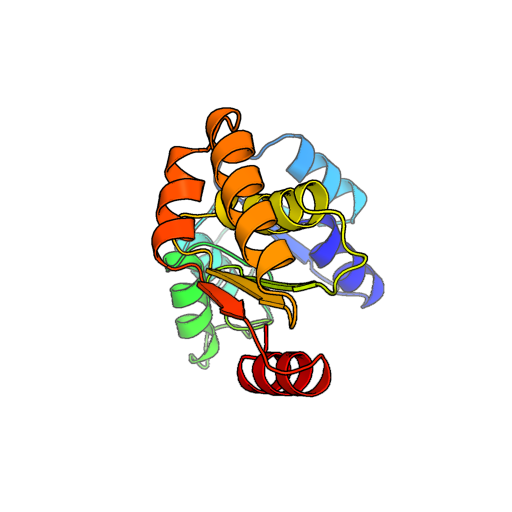68 1.00 94.81 74 VAL A O 1
ATOM 530 N N . THR A 1 75 ? 1.661 -4.903 11.526 1.00 93.25 75 THR A N 1
ATOM 531 C CA . THR A 1 75 ? 1.504 -6.184 10.825 1.00 93.25 75 THR A CA 1
ATOM 532 C C . THR A 1 75 ? 1.681 -7.368 11.769 1.00 93.25 75 THR A C 1
ATOM 534 O O . THR A 1 75 ? 0.825 -8.253 11.796 1.00 93.25 75 THR A O 1
ATOM 537 N N . GLU A 1 76 ? 2.739 -7.386 12.582 1.00 95.38 76 GLU A N 1
ATOM 538 C CA . GLU A 1 76 ? 2.972 -8.478 13.531 1.00 95.38 76 GLU A CA 1
ATOM 539 C C . GLU A 1 76 ? 1.885 -8.533 14.610 1.00 95.38 76 GLU A C 1
ATOM 541 O O . GLU A 1 76 ? 1.400 -9.615 14.936 1.00 95.38 76 GLU A O 1
ATOM 546 N N . ALA A 1 77 ? 1.425 -7.385 15.117 1.00 97.31 77 ALA A N 1
ATOM 547 C CA . ALA A 1 77 ? 0.313 -7.348 16.062 1.00 97.31 77 ALA A CA 1
ATOM 548 C C . ALA A 1 77 ? -0.970 -7.921 15.440 1.00 97.31 77 ALA A C 1
ATOM 550 O O . ALA A 1 77 ? -1.612 -8.771 16.054 1.00 97.31 77 ALA A O 1
ATOM 551 N N . LYS A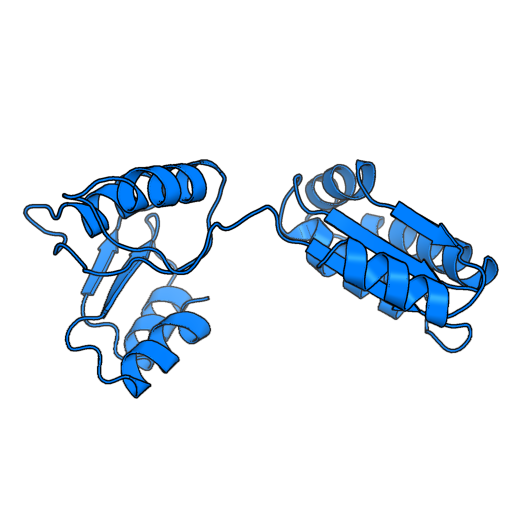 1 78 ? -1.307 -7.528 14.200 1.00 97.69 78 LYS A N 1
ATOM 552 C CA . LYS A 1 78 ? -2.442 -8.081 13.439 1.00 97.69 78 LYS A CA 1
ATOM 553 C C . LYS A 1 78 ? -2.307 -9.594 13.272 1.00 97.69 78 LYS A C 1
ATOM 555 O O . LYS A 1 78 ? -3.264 -10.328 13.518 1.00 97.69 78 LYS A O 1
ATOM 560 N N . ARG A 1 79 ? -1.108 -10.072 12.923 1.00 96.88 79 ARG A N 1
ATOM 561 C CA . ARG A 1 79 ? -0.814 -11.504 12.805 1.00 96.88 79 ARG A CA 1
ATOM 562 C C . ARG A 1 79 ? -1.079 -12.223 14.126 1.00 96.88 79 ARG A C 1
ATOM 564 O O . ARG A 1 79 ? -1.826 -13.196 14.126 1.00 96.88 79 ARG A O 1
ATOM 571 N N . GLN A 1 80 ? -0.539 -11.741 15.245 1.00 98.06 80 GLN A N 1
ATOM 572 C CA . GLN A 1 80 ? -0.726 -12.383 16.549 1.00 98.06 80 GLN A CA 1
ATOM 573 C C . GLN A 1 80 ? -2.193 -12.413 16.983 1.00 98.06 80 GLN A C 1
ATOM 575 O O . GLN A 1 80 ? -2.683 -13.479 17.352 1.00 98.06 80 GLN A O 1
ATOM 580 N N . VAL A 1 81 ? -2.914 -11.287 16.913 1.00 98.19 81 VAL A N 1
ATOM 581 C CA . VAL A 1 81 ? -4.320 -11.243 17.358 1.00 98.19 81 VAL A CA 1
ATOM 582 C C . VAL A 1 81 ? -5.235 -12.096 16.479 1.00 98.19 81 VAL A C 1
ATOM 584 O O . VAL A 1 81 ? -6.187 -12.665 16.999 1.00 98.19 81 VAL A O 1
ATOM 587 N N . SER A 1 82 ? -4.918 -12.267 15.190 1.00 97.81 82 SER A N 1
ATOM 588 C CA . SER A 1 82 ? -5.698 -13.126 14.283 1.00 97.81 82 SER A CA 1
ATOM 589 C C . SER A 1 82 ? -5.592 -14.622 14.584 1.00 97.81 82 SER A C 1
ATOM 591 O O . SER A 1 82 ? -6.484 -15.385 14.228 1.00 97.81 82 SER A O 1
ATOM 593 N N . GLN A 1 83 ? -4.507 -15.048 15.239 1.00 97.31 83 GLN A N 1
ATOM 594 C CA . GLN A 1 83 ? -4.249 -16.453 15.582 1.00 97.31 83 GLN A CA 1
ATOM 595 C C . GLN A 1 83 ? -4.737 -16.822 16.984 1.00 97.31 83 GLN A C 1
ATOM 597 O O . GLN A 1 83 ? -4.667 -17.981 17.394 1.00 97.31 83 GLN A O 1
ATOM 602 N N . ARG A 1 84 ? -5.206 -15.838 17.750 1.00 98.06 84 ARG A N 1
ATOM 603 C CA . ARG A 1 84 ? -5.726 -16.047 19.094 1.00 98.06 84 ARG A CA 1
ATOM 604 C C . ARG A 1 84 ? -7.238 -16.191 19.059 1.00 98.06 84 ARG A C 1
ATOM 606 O O . ARG A 1 84 ? -7.926 -15.373 18.460 1.00 98.06 84 ARG A O 1
ATOM 613 N N . LEU A 1 85 ? -7.757 -17.177 19.790 1.00 97.12 85 LEU A N 1
ATOM 614 C CA . LEU A 1 85 ? -9.201 -17.389 19.919 1.00 97.12 85 LEU A CA 1
ATOM 615 C C . LEU A 1 85 ? -9.914 -16.193 20.572 1.00 97.12 85 LEU A C 1
ATOM 617 O O . LEU A 1 85 ? -11.040 -15.870 20.214 1.00 97.12 85 LEU A O 1
ATOM 621 N N . ASP A 1 86 ? -9.254 -15.530 21.521 1.00 97.81 86 ASP A N 1
ATOM 622 C CA . ASP A 1 86 ? -9.759 -14.335 22.200 1.00 97.81 86 ASP A CA 1
ATOM 623 C C . ASP A 1 86 ? -9.388 -13.024 21.485 1.00 97.81 86 ASP A C 1
ATOM 625 O O . ASP A 1 86 ? -9.679 -11.946 22.006 1.00 97.81 86 ASP A O 1
ATOM 629 N N . GLY A 1 87 ? -8.759 -13.097 20.308 1.00 97.94 87 GLY A N 1
ATOM 630 C CA . GLY A 1 87 ? -8.390 -11.940 19.499 1.00 97.94 87 GLY A CA 1
ATOM 631 C C . GLY A 1 87 ? -9.510 -11.479 18.566 1.00 97.94 87 GLY A C 1
ATOM 632 O O . GLY A 1 87 ? -10.690 -11.505 18.932 1.00 97.94 87 GLY A O 1
ATOM 633 N N . ALA A 1 88 ? -9.118 -11.037 17.370 1.00 98.06 88 ALA A N 1
ATOM 634 C CA . ALA A 1 88 ? -10.005 -10.532 16.325 1.00 98.06 88 ALA A CA 1
ATOM 635 C C . ALA A 1 88 ? -9.493 -10.943 14.941 1.00 98.06 88 ALA A C 1
ATOM 637 O O . ALA A 1 88 ? -8.286 -11.087 14.731 1.00 98.06 88 ALA A O 1
ATOM 638 N N . ALA A 1 89 ? -10.405 -11.095 13.980 1.00 98.19 89 ALA A N 1
ATOM 639 C CA . ALA A 1 89 ? -10.027 -11.358 12.598 1.00 98.19 89 ALA A CA 1
ATOM 640 C C . ALA A 1 89 ? -9.287 -10.152 11.991 1.00 98.19 89 ALA A C 1
ATOM 642 O O . ALA A 1 89 ? -9.401 -9.021 12.464 1.00 98.19 89 ALA A O 1
ATOM 643 N N . ILE A 1 90 ? -8.563 -10.374 10.895 1.00 98.00 90 ILE A N 1
ATOM 644 C CA . ILE A 1 90 ? -7.910 -9.306 10.126 1.00 98.00 90 ILE A CA 1
ATOM 645 C C . ILE A 1 90 ? -8.313 -9.389 8.655 1.00 98.00 90 ILE A C 1
ATOM 647 O O . ILE A 1 90 ? -8.762 -10.435 8.189 1.00 98.00 90 ILE A O 1
ATOM 651 N N . ASP A 1 91 ? -8.212 -8.279 7.932 1.00 95.56 91 ASP A N 1
ATOM 652 C CA . ASP A 1 91 ? -8.394 -8.218 6.478 1.00 95.56 91 ASP A CA 1
ATOM 653 C C . ASP A 1 91 ? -7.413 -9.121 5.728 1.00 95.56 91 ASP A C 1
ATOM 655 O O . ASP A 1 91 ? -7.837 -10.097 5.113 1.00 95.56 91 ASP A O 1
ATOM 659 N N . MET A 1 92 ? -6.122 -8.814 5.816 1.00 89.62 92 MET A N 1
ATOM 660 C CA . MET A 1 92 ? -5.029 -9.580 5.236 1.00 89.62 92 MET A CA 1
ATOM 661 C C . MET A 1 92 ? -3.701 -9.231 5.931 1.00 89.62 92 MET A C 1
ATOM 663 O O . MET A 1 92 ? -3.586 -8.166 6.557 1.00 89.62 92 MET A O 1
ATOM 667 N N . PRO A 1 93 ? -2.680 -10.103 5.844 1.00 79.75 93 PRO A N 1
ATOM 668 C CA . PRO A 1 93 ? -1.318 -9.727 6.200 1.00 79.75 93 PRO A CA 1
ATOM 669 C C . PRO A 1 93 ? -0.876 -8.572 5.296 1.00 79.75 93 PRO A C 1
ATOM 671 O O . PRO A 1 93 ? -0.994 -8.672 4.078 1.00 79.75 93 PRO A O 1
ATOM 674 N N . ALA A 1 94 ? -0.392 -7.479 5.881 1.00 74.69 94 ALA A N 1
ATOM 675 C CA . ALA A 1 94 ? 0.186 -6.380 5.116 1.00 74.69 94 ALA A CA 1
ATOM 676 C C . ALA A 1 94 ? 1.707 -6.567 5.055 1.00 74.69 94 ALA A C 1
ATOM 678 O O . ALA A 1 94 ? 2.357 -6.586 6.102 1.00 74.69 94 ALA A O 1
ATOM 679 N N . GLY A 1 95 ? 2.252 -6.746 3.854 1.00 71.69 95 GLY A N 1
ATOM 680 C CA . GLY A 1 95 ? 3.692 -6.716 3.600 1.00 71.69 95 GLY A CA 1
ATOM 681 C C . GLY A 1 95 ? 4.185 -5.300 3.291 1.00 71.69 95 GLY A C 1
ATOM 682 O O . GLY A 1 95 ? 3.380 -4.360 3.278 1.00 71.69 95 GLY A O 1
ATOM 683 N N . PRO A 1 96 ? 5.495 -5.140 3.036 1.00 77.00 96 PRO A N 1
ATOM 684 C CA . PRO A 1 96 ? 6.000 -3.956 2.359 1.00 77.00 96 PRO A CA 1
ATOM 685 C C . PRO A 1 96 ? 5.193 -3.698 1.089 1.00 77.00 96 PRO A C 1
ATOM 687 O O . PRO A 1 96 ? 4.634 -4.613 0.493 1.00 77.00 96 PRO A O 1
ATOM 690 N N . SER A 1 97 ? 5.058 -2.434 0.717 1.00 85.81 97 SER A N 1
ATOM 691 C CA . SER A 1 97 ? 4.277 -2.075 -0.462 1.00 85.81 97 SER A CA 1
ATOM 692 C C . SER A 1 97 ? 5.113 -2.276 -1.725 1.00 85.81 97 SER A C 1
ATOM 694 O O . SER A 1 97 ? 6.324 -2.039 -1.724 1.00 85.81 97 SER A O 1
ATOM 696 N N . GLU A 1 98 ? 4.473 -2.734 -2.796 1.00 92.69 98 GLU A N 1
ATOM 697 C CA . GLU A 1 98 ? 5.167 -3.206 -3.992 1.00 92.69 98 GLU A CA 1
ATOM 698 C C . GLU A 1 98 ? 4.511 -2.663 -5.260 1.00 92.69 98 GLU A C 1
ATOM 700 O O . GLU A 1 98 ? 3.312 -2.384 -5.283 1.00 92.69 98 GLU A O 1
ATOM 705 N N . VAL A 1 99 ? 5.304 -2.495 -6.319 1.00 97.31 99 VAL A N 1
ATOM 706 C CA . VAL A 1 99 ? 4.792 -2.209 -7.663 1.00 97.31 99 VAL A CA 1
ATOM 707 C C . VAL A 1 99 ? 5.647 -2.918 -8.704 1.00 97.31 99 VAL A C 1
ATOM 709 O O . VAL A 1 99 ? 6.880 -2.906 -8.645 1.00 97.31 99 VAL A O 1
ATOM 712 N N . LEU A 1 100 ? 4.986 -3.521 -9.688 1.00 98.44 100 LEU A N 1
ATOM 713 C CA . LEU A 1 100 ? 5.627 -4.128 -10.845 1.00 98.44 100 LEU A CA 1
ATOM 714 C C . LEU A 1 100 ? 5.058 -3.494 -12.112 1.00 98.44 100 LEU A C 1
ATOM 716 O O . LEU A 1 100 ? 3.875 -3.638 -12.411 1.00 98.44 100 LEU A O 1
ATOM 720 N N . VAL A 1 101 ? 5.913 -2.809 -12.868 1.00 98.62 101 VAL A N 1
ATOM 721 C CA . VAL A 1 101 ? 5.545 -2.170 -14.133 1.00 98.62 101 VAL A CA 1
ATOM 722 C C . VAL A 1 101 ? 5.971 -3.062 -15.295 1.00 98.62 101 VAL A C 1
ATOM 724 O O . VAL A 1 101 ? 7.127 -3.474 -15.378 1.00 98.62 101 VAL A O 1
ATOM 727 N N . ILE A 1 102 ? 5.046 -3.343 -16.213 1.00 98.69 102 ILE A N 1
ATOM 728 C CA . ILE A 1 102 ? 5.356 -3.942 -17.516 1.00 98.69 102 ILE A CA 1
ATOM 729 C C . ILE A 1 102 ? 5.362 -2.819 -18.551 1.00 98.69 102 ILE A C 1
ATOM 731 O O . ILE A 1 102 ? 4.350 -2.146 -18.728 1.00 98.69 102 ILE A O 1
ATOM 735 N N . ALA A 1 103 ? 6.487 -2.625 -19.238 1.00 98.50 103 ALA A N 1
ATOM 736 C CA . ALA A 1 103 ? 6.647 -1.569 -20.235 1.00 98.50 103 ALA A CA 1
ATOM 737 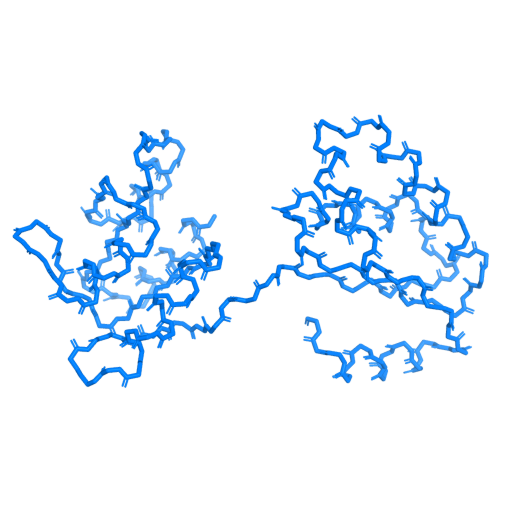C C . ALA A 1 103 ? 7.169 -2.137 -21.559 1.00 98.50 103 ALA A C 1
ATOM 739 O O . ALA A 1 103 ? 8.183 -2.834 -21.577 1.00 98.50 103 ALA A O 1
ATOM 740 N N . ASP A 1 104 ? 6.502 -1.832 -22.670 1.00 97.56 104 ASP A N 1
ATOM 741 C CA . ASP A 1 104 ? 6.993 -2.135 -24.017 1.00 97.56 104 ASP A CA 1
ATOM 742 C C . ASP A 1 104 ? 7.752 -0.937 -24.623 1.00 97.56 104 ASP A C 1
ATOM 744 O O . ASP A 1 104 ? 7.968 0.084 -23.966 1.00 97.56 104 ASP A O 1
ATOM 748 N N . SER A 1 105 ? 8.161 -1.052 -25.889 1.00 97.25 105 SER A N 1
ATOM 749 C CA . SER A 1 105 ? 8.894 -0.001 -26.609 1.00 97.25 105 SER A CA 1
ATOM 750 C C . SER A 1 105 ? 8.105 1.303 -26.802 1.00 97.25 105 SER A C 1
ATOM 752 O O . SER A 1 105 ? 8.687 2.316 -27.186 1.00 97.25 105 SER A O 1
ATOM 754 N N . GLY A 1 106 ? 6.782 1.286 -26.604 1.00 97.25 106 GLY A N 1
ATOM 755 C CA . GLY A 1 106 ? 5.918 2.462 -26.704 1.00 97.25 106 GLY A CA 1
ATOM 756 C C . GLY A 1 106 ? 5.797 3.246 -25.396 1.00 97.25 106 GLY A C 1
ATOM 757 O O . GLY A 1 106 ? 5.244 4.347 -25.399 1.00 97.25 106 GLY A O 1
ATOM 758 N N . ALA A 1 107 ? 6.300 2.704 -24.285 1.00 98.19 107 ALA A N 1
ATOM 759 C CA . ALA A 1 107 ? 6.219 3.353 -22.988 1.00 98.19 107 ALA A CA 1
ATOM 760 C C . ALA A 1 107 ? 7.116 4.598 -22.905 1.00 98.19 107 ALA A C 1
ATOM 762 O O . ALA A 1 107 ? 8.255 4.616 -23.373 1.00 98.19 107 ALA A O 1
ATOM 763 N N . THR A 1 108 ? 6.618 5.635 -22.233 1.00 98.69 108 THR A N 1
ATOM 764 C CA . THR A 1 108 ? 7.400 6.832 -21.908 1.00 98.69 108 THR A CA 1
ATOM 765 C C . THR A 1 108 ? 8.289 6.547 -20.692 1.00 98.69 108 THR A C 1
ATOM 767 O O . THR A 1 108 ? 7.744 6.324 -19.607 1.00 98.69 108 THR A O 1
ATOM 770 N N . PRO A 1 109 ? 9.633 6.607 -20.803 1.00 98.56 109 PRO A N 1
ATOM 771 C CA . PRO A 1 109 ? 10.528 6.248 -19.700 1.00 98.56 109 PRO A CA 1
ATOM 772 C C . PRO A 1 109 ? 10.306 7.060 -18.420 1.00 98.56 109 PRO A C 1
ATOM 774 O O . PRO A 1 109 ? 10.383 6.512 -17.326 1.00 98.56 109 PRO A O 1
ATOM 777 N N . ASP A 1 110 ? 9.978 8.348 -18.554 1.00 98.50 110 ASP A N 1
ATOM 778 C CA . ASP A 1 110 ? 9.701 9.220 -17.410 1.00 98.50 110 ASP A CA 1
ATOM 779 C C . ASP A 1 110 ? 8.442 8.825 -16.634 1.00 98.50 110 ASP A C 1
ATOM 781 O O . ASP A 1 110 ? 8.424 8.959 -15.413 1.00 98.50 110 ASP A O 1
ATOM 785 N N . PHE A 1 111 ? 7.414 8.307 -17.313 1.00 98.69 111 PHE A N 1
ATOM 786 C CA . PHE A 1 111 ? 6.193 7.851 -16.644 1.00 98.69 111 PHE A CA 1
ATOM 787 C C . PHE A 1 111 ? 6.468 6.573 -15.857 1.00 98.69 111 PHE A C 1
ATOM 789 O O . PHE A 1 111 ? 6.163 6.507 -14.670 1.00 98.69 111 PHE A O 1
ATOM 796 N N . VAL A 1 112 ? 7.162 5.616 -16.477 1.00 98.50 112 VAL A N 1
ATOM 797 C CA . VAL A 1 112 ? 7.573 4.375 -15.808 1.00 98.50 112 VAL A CA 1
ATOM 798 C C . VAL A 1 112 ? 8.446 4.679 -14.587 1.00 98.50 112 VAL A C 1
ATOM 800 O O . VAL A 1 112 ? 8.211 4.134 -13.514 1.00 98.50 112 VAL A O 1
ATOM 803 N N . ALA A 1 113 ? 9.428 5.575 -14.722 1.00 98.25 113 ALA A N 1
ATOM 804 C CA . ALA A 1 113 ? 10.270 5.993 -13.605 1.00 98.25 113 ALA A CA 1
ATOM 805 C C . ALA A 1 113 ? 9.456 6.633 -12.471 1.00 98.25 113 ALA A C 1
ATOM 807 O O . ALA A 1 113 ? 9.687 6.306 -11.308 1.00 98.25 113 ALA A O 1
ATOM 808 N N . SER A 1 114 ? 8.479 7.484 -12.804 1.00 97.88 114 SER A N 1
ATOM 809 C CA . SER A 1 114 ? 7.619 8.113 -11.799 1.00 97.88 114 SER A CA 1
ATOM 810 C C . SER A 1 114 ? 6.740 7.102 -11.059 1.00 97.88 114 SER A C 1
ATOM 812 O O . SER A 1 114 ? 6.617 7.200 -9.840 1.00 97.88 114 SER A O 1
ATOM 814 N N . ASP A 1 115 ? 6.214 6.081 -11.747 1.00 97.94 115 ASP A N 1
ATOM 815 C CA . ASP A 1 115 ? 5.433 5.015 -11.112 1.00 97.94 115 ASP A CA 1
ATOM 816 C C . ASP A 1 115 ? 6.305 4.200 -10.145 1.00 97.94 115 ASP A C 1
ATOM 818 O O . ASP A 1 115 ? 5.926 3.995 -8.990 1.00 97.94 115 ASP A O 1
ATOM 822 N N . LEU A 1 116 ? 7.514 3.804 -10.567 1.00 97.94 116 LEU A N 1
ATOM 823 C CA . LEU A 1 116 ? 8.466 3.102 -9.699 1.00 97.94 116 LEU A CA 1
ATOM 824 C C . LEU A 1 116 ? 8.832 3.949 -8.471 1.00 97.94 116 LEU A C 1
ATOM 826 O O . LEU A 1 116 ? 8.838 3.451 -7.345 1.00 97.94 116 LEU A O 1
ATOM 830 N N . LEU A 1 117 ? 9.113 5.238 -8.661 1.00 97.38 117 LEU A N 1
ATOM 831 C CA . LEU A 1 117 ? 9.487 6.130 -7.565 1.00 97.38 117 LEU A CA 1
ATOM 832 C C . LEU A 1 117 ? 8.331 6.416 -6.601 1.00 97.38 117 LEU A C 1
ATOM 834 O O . LEU A 1 117 ? 8.578 6.494 -5.397 1.00 97.38 117 LEU A O 1
ATOM 838 N N . SER A 1 118 ? 7.091 6.496 -7.097 1.00 95.44 118 SER A N 1
ATOM 839 C CA . SER A 1 118 ? 5.891 6.702 -6.270 1.00 95.44 118 SER A CA 1
ATOM 840 C C . SER A 1 118 ? 5.724 5.612 -5.207 1.00 95.44 118 SER A C 1
ATOM 842 O O . SER A 1 118 ? 5.296 5.881 -4.084 1.00 95.44 118 SER A O 1
ATOM 844 N N . GLN A 1 119 ? 6.130 4.383 -5.534 1.00 94.31 119 GLN A N 1
ATOM 845 C CA . GLN A 1 119 ? 6.108 3.268 -4.602 1.00 94.31 119 GLN A CA 1
ATOM 846 C C . GLN A 1 119 ? 7.366 3.225 -3.729 1.00 94.31 119 GLN A C 1
ATOM 848 O O . GLN A 1 119 ? 7.273 2.968 -2.529 1.00 94.31 119 GLN A O 1
ATOM 853 N N . ALA A 1 120 ? 8.540 3.512 -4.299 1.00 94.12 120 ALA A N 1
ATOM 854 C CA . ALA A 1 120 ? 9.804 3.520 -3.564 1.00 94.12 120 ALA A CA 1
ATOM 855 C C . ALA A 1 120 ? 9.825 4.555 -2.421 1.00 94.12 120 ALA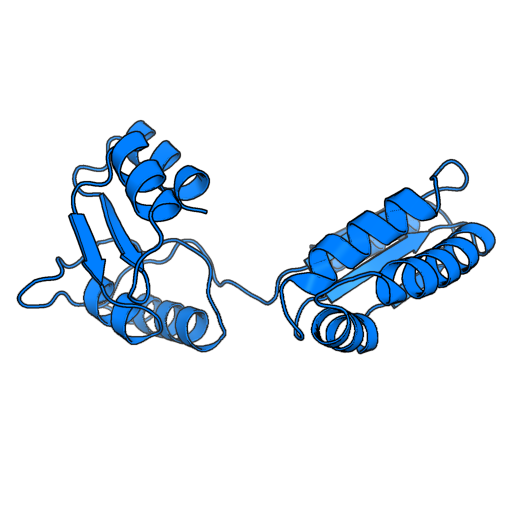 A C 1
ATOM 857 O O . ALA A 1 120 ? 10.426 4.309 -1.375 1.00 94.12 120 ALA A O 1
ATOM 858 N N . GLU A 1 121 ? 9.152 5.700 -2.571 1.00 93.44 121 GLU A N 1
ATOM 859 C CA . GLU A 1 121 ? 9.098 6.729 -1.523 1.00 93.44 121 GLU A CA 1
ATOM 860 C C . GLU A 1 121 ? 8.199 6.375 -0.326 1.00 93.44 121 GLU A C 1
ATOM 862 O O . GLU A 1 121 ? 8.225 7.076 0.694 1.00 93.44 121 GLU A O 1
ATOM 867 N N . HIS A 1 122 ? 7.409 5.301 -0.429 1.00 89.12 122 HIS A N 1
ATOM 868 C CA . HIS A 1 122 ? 6.475 4.897 0.619 1.00 89.12 122 HIS A CA 1
ATOM 869 C C . HIS A 1 122 ? 7.198 4.366 1.869 1.00 89.12 122 HIS A C 1
ATOM 871 O O . HIS A 1 122 ? 6.755 4.598 2.996 1.00 89.12 122 HIS A O 1
ATOM 877 N N . GLY A 1 123 ? 8.328 3.683 1.689 1.00 88.50 123 GLY A N 1
ATOM 878 C CA . GLY A 1 123 ? 9.105 3.100 2.780 1.00 88.50 123 GLY A CA 1
ATOM 879 C C . GLY A 1 123 ? 10.372 2.405 2.282 1.00 88.50 123 GLY A C 1
ATOM 880 O O . GLY A 1 123 ? 10.403 1.969 1.131 1.00 88.50 123 GLY A O 1
ATOM 881 N N . PRO A 1 124 ? 11.411 2.282 3.126 1.00 89.81 124 PRO A N 1
ATOM 882 C CA . PRO A 1 124 ? 12.710 1.730 2.727 1.00 89.81 124 PRO A CA 1
ATOM 883 C C . PRO A 1 124 ? 12.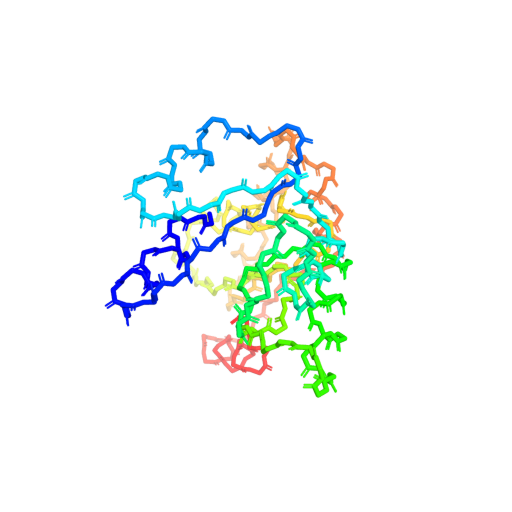669 0.226 2.416 1.00 89.81 124 PRO A C 1
ATOM 885 O O . PRO A 1 124 ? 13.602 -0.308 1.829 1.00 89.81 124 PRO A O 1
ATOM 888 N N . ASP A 1 125 ? 11.601 -0.448 2.831 1.00 86.94 125 ASP A N 1
ATOM 889 C CA . ASP A 1 125 ? 11.289 -1.849 2.579 1.00 86.94 125 ASP A CA 1
ATOM 890 C C . ASP A 1 125 ? 10.444 -2.064 1.312 1.00 86.94 125 ASP A C 1
ATOM 892 O O . ASP A 1 125 ? 10.179 -3.210 0.960 1.00 86.94 125 ASP A O 1
ATOM 896 N N . SER A 1 126 ? 10.034 -0.995 0.618 1.00 90.75 126 SER A N 1
ATOM 897 C CA . SER A 1 126 ? 9.232 -1.106 -0.607 1.00 90.75 126 SER A CA 1
ATOM 898 C C . SER A 1 126 ? 10.008 -1.802 -1.721 1.00 90.75 126 SER A C 1
ATOM 900 O O . SER A 1 126 ? 11.209 -1.579 -1.892 1.00 90.75 126 SER A O 1
ATOM 902 N N . GLN A 1 127 ? 9.306 -2.595 -2.528 1.00 93.25 127 GLN A N 1
ATOM 903 C CA . GLN A 1 127 ? 9.904 -3.314 -3.649 1.00 93.25 127 GLN A CA 1
ATOM 904 C C . GLN A 1 127 ? 9.328 -2.830 -4.977 1.00 93.25 127 GLN A C 1
ATOM 906 O O . GLN A 1 127 ? 8.117 -2.806 -5.179 1.00 93.25 127 GLN A O 1
ATOM 911 N N . VAL A 1 128 ? 10.205 -2.435 -5.901 1.00 97.00 128 VAL A N 1
ATOM 912 C CA . VAL A 1 128 ? 9.794 -1.925 -7.215 1.00 97.00 128 VAL A CA 1
ATOM 913 C C . VAL A 1 128 ? 10.490 -2.705 -8.324 1.00 97.00 128 VAL A C 1
ATOM 915 O O . VAL A 1 128 ? 11.690 -2.993 -8.241 1.00 97.00 128 VAL A O 1
ATOM 918 N N . ILE A 1 129 ? 9.730 -3.114 -9.338 1.00 98.38 129 ILE A N 1
ATOM 919 C CA . ILE A 1 129 ? 10.214 -3.979 -10.418 1.00 98.38 129 ILE A CA 1
ATOM 920 C C . ILE A 1 129 ? 9.755 -3.431 -11.769 1.00 98.38 129 ILE A C 1
ATOM 922 O O . ILE A 1 129 ? 8.585 -3.111 -11.953 1.00 98.38 129 ILE A O 1
ATOM 926 N N . LEU A 1 130 ? 10.665 -3.376 -12.739 1.00 98.69 130 LEU A N 1
ATOM 927 C CA . LEU A 1 130 ? 10.334 -3.182 -14.152 1.00 98.69 130 LEU A CA 1
ATOM 928 C C . LEU A 1 130 ? 10.543 -4.490 -14.904 1.00 98.69 130 LEU A C 1
ATOM 930 O O . LEU A 1 130 ? 11.620 -5.079 -14.811 1.00 98.69 130 LEU A O 1
ATOM 934 N N . LEU A 1 131 ? 9.565 -4.888 -15.712 1.00 98.81 131 LEU A N 1
ATOM 935 C CA . LEU A 1 131 ? 9.707 -5.923 -16.731 1.00 98.81 131 LEU A CA 1
ATOM 936 C C . LEU A 1 131 ? 9.540 -5.296 -18.118 1.00 98.81 131 LEU A C 1
ATOM 938 O O . LEU A 1 131 ? 8.533 -4.643 -18.393 1.00 98.81 131 LEU A O 1
ATOM 942 N N . THR A 1 132 ? 10.498 -5.507 -19.015 1.00 98.69 132 THR A N 1
ATOM 943 C CA . THR A 1 132 ? 10.405 -4.995 -20.389 1.00 98.69 132 THR A CA 1
ATOM 944 C C . THR A 1 132 ? 11.116 -5.909 -21.381 1.00 98.69 132 THR A C 1
ATOM 946 O O . THR A 1 132 ? 12.199 -6.394 -21.068 1.00 98.69 132 THR A O 1
ATOM 949 N N . PRO A 1 133 ? 10.571 -6.144 -22.588 1.00 98.44 133 PRO A N 1
ATOM 950 C CA . PRO A 1 133 ? 11.299 -6.853 -23.636 1.00 98.44 133 PRO A CA 1
ATOM 951 C C . PRO A 1 133 ? 12.350 -5.973 -24.337 1.00 98.44 133 PRO A C 1
ATOM 953 O O . PRO A 1 133 ? 13.113 -6.464 -25.167 1.00 98.44 133 PRO A O 1
ATOM 956 N N . ASP A 1 134 ? 12.389 -4.671 -24.034 1.00 98.25 134 ASP A N 1
ATOM 957 C CA . ASP A 1 134 ? 13.256 -3.700 -24.691 1.00 98.25 134 ASP A CA 1
ATOM 958 C C . ASP A 1 134 ? 14.364 -3.216 -23.740 1.00 98.25 134 ASP A C 1
ATOM 960 O O . ASP A 1 134 ? 14.141 -2.471 -22.781 1.00 98.25 134 ASP A O 1
ATOM 964 N N . ALA A 1 135 ? 15.601 -3.628 -24.025 1.00 97.75 135 ALA A N 1
ATOM 965 C CA . ALA A 1 135 ? 16.771 -3.224 -23.249 1.00 97.75 135 ALA A CA 1
ATOM 966 C C . ALA A 1 135 ? 17.030 -1.706 -23.292 1.00 97.75 135 ALA A C 1
ATOM 968 O O . ALA A 1 135 ? 17.644 -1.155 -22.373 1.00 97.75 135 ALA A O 1
ATOM 969 N N . ASP A 1 136 ? 16.584 -1.018 -24.344 1.00 98.06 136 ASP A N 1
ATOM 970 C CA . ASP A 1 136 ? 16.693 0.432 -24.445 1.00 98.06 136 ASP A CA 1
ATOM 971 C C . ASP A 1 136 ? 15.719 1.134 -23.494 1.00 98.06 136 ASP A C 1
ATOM 973 O O . ASP A 1 136 ? 16.113 2.081 -22.810 1.00 98.06 136 ASP A O 1
ATOM 977 N N . ILE A 1 137 ? 14.494 0.613 -23.358 1.00 98.31 137 ILE A N 1
ATOM 978 C CA . ILE A 1 137 ? 13.529 1.082 -22.353 1.00 98.31 137 ILE A CA 1
ATOM 979 C C . ILE A 1 137 ? 14.091 0.897 -20.947 1.00 98.31 137 ILE A C 1
ATOM 981 O O . ILE A 1 137 ? 14.101 1.855 -20.179 1.00 98.31 137 ILE A O 1
ATOM 985 N N . ALA A 1 138 ? 14.633 -0.280 -20.615 1.00 98.19 138 ALA A N 1
ATOM 986 C CA . ALA A 1 138 ? 15.207 -0.523 -19.288 1.00 98.19 138 ALA A CA 1
ATOM 987 C C . ALA A 1 138 ? 16.298 0.502 -18.926 1.00 98.19 138 ALA A C 1
ATOM 989 O O . ALA A 1 138 ? 16.313 1.034 -17.816 1.00 98.19 138 ALA A O 1
ATOM 990 N N . ARG A 1 139 ? 17.184 0.820 -19.876 1.00 98.38 139 ARG A N 1
ATOM 991 C CA . ARG A 1 139 ? 18.257 1.806 -19.684 1.00 98.38 139 ARG A CA 1
ATOM 992 C C . ARG A 1 139 ? 17.716 3.223 -19.514 1.00 98.38 139 ARG A C 1
ATOM 994 O O . ARG A 1 139 ? 18.100 3.907 -18.571 1.00 98.38 139 ARG A O 1
ATOM 1001 N N . LYS A 1 140 ? 16.804 3.647 -20.393 1.00 98.56 140 LYS A N 1
ATOM 1002 C CA . LYS A 1 140 ? 16.185 4.978 -20.329 1.00 98.56 140 LYS A CA 1
ATOM 1003 C C . LYS A 1 140 ? 15.392 5.173 -19.040 1.00 98.56 140 LYS A C 1
ATOM 1005 O O . LYS A 1 140 ? 15.410 6.263 -18.479 1.00 98.56 140 LYS A O 1
ATOM 1010 N N . VAL A 1 141 ? 14.721 4.127 -18.556 1.00 98.56 141 VAL A N 1
ATOM 1011 C CA . VAL A 1 141 ? 14.029 4.160 -17.263 1.00 98.56 141 VAL A CA 1
ATOM 1012 C C . VAL A 1 141 ? 15.031 4.271 -16.119 1.00 98.56 141 VAL A C 1
ATOM 1014 O O . VAL A 1 141 ? 14.816 5.092 -15.238 1.00 98.56 141 VAL A O 1
ATOM 1017 N N . ALA A 1 142 ? 16.140 3.525 -16.136 1.00 98.06 142 ALA A N 1
ATOM 1018 C CA . ALA A 1 142 ? 17.178 3.653 -15.109 1.00 98.06 142 ALA A CA 1
ATOM 1019 C C . ALA A 1 142 ? 17.727 5.091 -15.018 1.00 98.06 142 ALA A C 1
ATOM 1021 O O . ALA A 1 142 ? 17.832 5.650 -13.929 1.00 98.06 142 ALA A O 1
ATOM 1022 N N . GLU A 1 143 ? 18.013 5.714 -16.165 1.00 98.19 143 GLU A N 1
ATOM 1023 C CA . GLU A 1 143 ? 18.457 7.112 -16.233 1.00 98.19 143 GLU A CA 1
ATOM 1024 C C . GLU A 1 143 ? 17.385 8.089 -15.721 1.00 98.19 143 GLU A C 1
ATOM 1026 O O . GLU A 1 143 ? 17.695 9.019 -14.972 1.00 98.19 143 GLU A O 1
ATOM 1031 N N . ALA A 1 144 ? 16.119 7.876 -16.095 1.00 98.31 144 ALA A N 1
ATOM 1032 C CA . ALA A 1 144 ? 15.003 8.697 -15.635 1.00 98.31 144 ALA A CA 1
ATOM 1033 C C . ALA A 1 144 ? 14.769 8.562 -14.121 1.00 98.31 144 ALA A C 1
ATOM 1035 O O . ALA A 1 144 ? 14.535 9.574 -13.462 1.00 98.31 144 ALA A O 1
ATOM 1036 N N . VAL A 1 145 ? 14.898 7.354 -13.560 1.00 98.19 145 VAL A N 1
ATOM 1037 C CA . VAL A 1 145 ? 14.810 7.105 -12.113 1.00 98.19 145 VAL A CA 1
ATOM 1038 C C . VAL A 1 145 ? 15.895 7.877 -11.371 1.00 98.19 145 VAL A C 1
ATOM 1040 O O . VAL A 1 145 ? 15.567 8.599 -10.438 1.00 98.19 145 VAL A O 1
ATOM 1043 N N . GLU A 1 146 ? 17.161 7.796 -11.790 1.00 97.00 146 GLU A N 1
ATOM 1044 C CA . GLU A 1 146 ? 18.258 8.532 -11.136 1.00 97.00 146 GLU A CA 1
ATOM 1045 C C . GLU A 1 146 ? 18.048 10.050 -11.185 1.00 97.00 146 GLU A C 1
ATOM 1047 O O . GLU A 1 146 ? 18.226 10.748 -10.183 1.00 97.00 146 GLU A O 1
ATOM 1052 N N . ARG A 1 147 ? 17.611 10.571 -12.339 1.00 98.06 147 ARG A N 1
ATOM 1053 C CA . ARG A 1 147 ? 17.311 11.997 -12.500 1.00 98.06 147 ARG A CA 1
ATOM 1054 C C . ARG A 1 147 ? 16.172 12.442 -11.582 1.00 98.06 147 ARG A C 1
ATOM 1056 O O . ARG A 1 147 ? 16.334 13.418 -10.861 1.00 98.06 147 ARG A O 1
ATOM 1063 N N . GLN A 1 148 ? 15.040 11.740 -11.606 1.00 98.19 148 GLN A N 1
ATOM 1064 C CA . GLN A 1 148 ? 13.869 12.100 -10.803 1.00 98.19 148 GLN A CA 1
ATOM 1065 C C . GLN A 1 148 ? 14.135 11.910 -9.301 1.00 98.19 148 GLN A C 1
ATOM 1067 O O . GLN A 1 148 ? 13.723 12.738 -8.493 1.00 98.19 148 GLN A O 1
ATOM 1072 N N . LEU A 1 149 ? 14.891 10.875 -8.915 1.00 96.62 149 LEU A N 1
ATOM 1073 C CA . LEU A 1 149 ? 15.289 10.625 -7.529 1.00 96.62 149 LEU A CA 1
ATOM 1074 C C . LEU A 1 149 ? 16.061 11.805 -6.926 1.00 96.62 149 LEU A C 1
ATOM 1076 O O . LEU A 1 149 ? 15.889 12.096 -5.744 1.00 96.62 149 LEU A O 1
ATOM 1080 N N . ALA A 1 150 ? 16.893 12.492 -7.716 1.00 95.94 150 ALA A N 1
ATOM 1081 C CA . ALA A 1 150 ? 17.656 13.654 -7.258 1.00 95.94 150 ALA A CA 1
ATOM 1082 C C . ALA A 1 150 ? 16.772 14.853 -6.858 1.00 95.94 150 ALA A C 1
ATOM 1084 O O . ALA A 1 150 ? 17.227 15.720 -6.112 1.00 95.94 150 ALA A O 1
ATOM 1085 N N . GLU A 1 151 ? 15.522 14.896 -7.324 1.00 96.31 151 GLU A N 1
ATOM 1086 C CA . GLU A 1 151 ? 14.570 15.981 -7.061 1.00 96.31 151 GLU A CA 1
ATOM 1087 C C . GLU A 1 151 ? 13.587 15.650 -5.921 1.00 96.31 151 GLU A C 1
ATOM 1089 O O . GLU A 1 151 ? 12.890 16.538 -5.425 1.00 96.31 151 GLU A O 1
ATOM 1094 N N . LEU A 1 152 ? 13.531 14.390 -5.465 1.00 94.44 152 LEU A N 1
ATOM 1095 C CA . LEU A 1 152 ? 12.558 13.954 -4.463 1.00 94.44 152 LEU A CA 1
ATOM 1096 C C . LEU A 1 152 ? 12.917 14.425 -3.041 1.00 94.44 152 LEU A C 1
ATOM 1098 O O . LEU A 1 152 ? 13.997 14.108 -2.536 1.00 94.44 152 LEU A O 1
ATOM 1102 N N . PRO A 1 153 ? 11.973 15.034 -2.296 1.00 94.25 153 PRO A N 1
ATOM 1103 C CA . PRO A 1 153 ? 12.171 15.353 -0.879 1.00 94.25 153 PRO A CA 1
ATOM 1104 C C . PRO A 1 153 ? 12.466 14.124 -0.004 1.00 94.25 153 PRO A C 1
ATOM 1106 O O . PRO A 1 153 ? 13.107 14.241 1.038 1.00 94.25 153 PRO A O 1
ATOM 1109 N N . ARG A 1 154 ? 11.989 12.940 -0.417 1.00 92.81 154 ARG A N 1
ATOM 1110 C CA . ARG A 1 154 ? 12.173 11.647 0.270 1.00 92.81 154 ARG A CA 1
ATOM 1111 C C . ARG A 1 154 ? 13.190 10.737 -0.430 1.00 92.81 154 ARG A C 1
ATOM 1113 O O . ARG A 1 154 ? 13.102 9.513 -0.322 1.00 92.81 154 ARG A O 1
ATOM 1120 N N . ALA A 1 155 ? 14.166 11.320 -1.130 1.00 94.31 155 ALA A N 1
ATOM 1121 C CA . ALA A 1 155 ? 15.149 10.574 -1.914 1.00 94.31 155 ALA A CA 1
ATOM 1122 C C . ALA A 1 155 ? 15.915 9.513 -1.109 1.00 94.31 155 ALA A C 1
ATOM 1124 O O . ALA A 1 155 ? 16.223 8.457 -1.645 1.00 94.31 155 ALA A O 1
ATOM 1125 N N . ASP A 1 156 ? 16.208 9.745 0.173 1.00 94.94 156 ASP A N 1
ATOM 1126 C CA . ASP A 1 156 ? 16.948 8.768 0.984 1.00 94.94 156 ASP A CA 1
ATOM 1127 C C . ASP A 1 156 ? 16.149 7.485 1.235 1.00 94.94 156 ASP A C 1
ATOM 1129 O O . ASP A 1 156 ? 16.701 6.389 1.136 1.00 94.94 156 ASP A O 1
ATOM 1133 N N . THR A 1 157 ? 14.844 7.607 1.496 1.00 92.75 157 THR A N 1
ATOM 1134 C CA . THR A 1 157 ? 13.937 6.459 1.630 1.00 92.75 157 THR A CA 1
ATOM 1135 C C . THR A 1 157 ? 13.802 5.724 0.302 1.00 92.75 157 THR A C 1
ATOM 1137 O O . THR A 1 157 ? 14.003 4.511 0.253 1.00 92.75 157 THR A O 1
ATOM 1140 N N . ALA A 1 158 ? 13.549 6.461 -0.783 1.00 94.75 158 ALA A N 1
ATOM 1141 C CA . ALA A 1 158 ? 13.420 5.875 -2.113 1.00 94.75 158 ALA A CA 1
ATOM 1142 C C . ALA A 1 158 ? 14.715 5.177 -2.563 1.00 94.75 158 ALA A C 1
ATOM 1144 O O . ALA A 1 158 ? 14.668 4.075 -3.100 1.00 94.75 158 ALA A O 1
ATOM 1145 N N . ARG A 1 159 ? 15.890 5.752 -2.277 1.00 95.50 159 ARG A N 1
ATOM 1146 C CA . ARG A 1 159 ? 17.193 5.152 -2.606 1.00 95.50 159 ARG A CA 1
ATOM 1147 C C . ARG A 1 159 ? 17.430 3.832 -1.872 1.00 95.50 159 ARG A C 1
ATOM 1149 O O . ARG A 1 159 ? 18.022 2.921 -2.445 1.00 95.50 159 ARG A O 1
ATOM 1156 N N . GLN A 1 160 ? 16.964 3.710 -0.627 1.00 94.44 160 GLN A N 1
ATOM 1157 C CA . GLN A 1 160 ? 17.029 2.446 0.114 1.00 94.44 160 GLN A CA 1
ATOM 1158 C C . GLN A 1 160 ? 16.151 1.375 -0.543 1.00 94.44 160 GLN A C 1
ATOM 1160 O O . GLN A 1 160 ? 16.663 0.297 -0.845 1.00 94.44 160 GLN A O 1
ATOM 1165 N N . ALA A 1 161 ? 14.896 1.694 -0.865 1.00 93.94 161 ALA A N 1
ATOM 1166 C CA . ALA A 1 161 ? 13.999 0.783 -1.582 1.00 93.94 161 ALA A CA 1
ATOM 1167 C C . ALA A 1 161 ? 14.573 0.363 -2.952 1.00 93.94 161 ALA A C 1
ATOM 1169 O O . ALA A 1 161 ? 14.604 -0.819 -3.305 1.00 93.94 161 ALA A O 1
ATOM 1170 N N . LEU A 1 162 ? 15.139 1.316 -3.703 1.00 94.00 162 LEU A N 1
ATOM 1171 C CA . LEU A 1 162 ? 15.755 1.062 -5.006 1.00 94.00 162 LEU A CA 1
ATOM 1172 C C . LEU A 1 162 ? 16.958 0.108 -4.938 1.00 94.00 162 LEU A C 1
ATOM 1174 O O . LEU A 1 162 ? 17.217 -0.593 -5.914 1.00 94.00 162 LEU A O 1
ATOM 1178 N N . SER A 1 163 ? 17.653 -0.008 -3.802 1.00 92.88 163 SER A N 1
ATOM 1179 C CA . SER A 1 163 ? 18.755 -0.974 -3.657 1.00 92.88 163 SER A CA 1
ATOM 1180 C C . SER A 1 163 ? 18.302 -2.441 -3.771 1.00 92.88 163 SER A C 1
ATOM 1182 O O . SER A 1 163 ? 19.081 -3.302 -4.191 1.00 92.88 163 SER A O 1
ATOM 1184 N N . ALA A 1 164 ? 17.032 -2.715 -3.452 1.00 89.69 164 ALA A N 1
ATOM 1185 C CA . ALA A 1 164 ? 16.388 -4.016 -3.618 1.00 89.69 164 ALA A CA 1
ATOM 1186 C C . ALA A 1 164 ? 15.613 -4.139 -4.946 1.00 89.69 164 ALA A C 1
ATOM 1188 O O . ALA A 1 164 ? 15.186 -5.239 -5.306 1.00 89.69 164 ALA A O 1
ATOM 1189 N N . SER A 1 165 ? 15.456 -3.040 -5.692 1.00 87.19 165 SER A N 1
ATOM 1190 C CA . SER A 1 165 ? 14.704 -3.010 -6.949 1.00 87.19 165 SER A CA 1
ATOM 1191 C C . SER A 1 165 ? 15.383 -3.784 -8.084 1.00 87.19 165 SER A C 1
ATOM 1193 O O . SER A 1 165 ? 16.584 -4.097 -8.058 1.00 87.19 165 SER A O 1
ATOM 1195 N N . ARG A 1 166 ? 14.588 -4.135 -9.101 1.00 96.38 166 ARG A N 1
ATOM 1196 C CA . ARG A 1 166 ? 15.045 -4.896 -10.272 1.00 96.38 166 ARG A CA 1
ATOM 1197 C C . ARG A 1 166 ? 14.457 -4.322 -11.555 1.00 96.38 166 ARG A C 1
ATOM 1199 O O . ARG A 1 166 ? 13.243 -4.248 -11.697 1.00 96.38 166 ARG A O 1
ATOM 1206 N N . LEU A 1 167 ? 15.316 -3.998 -12.519 1.00 97.88 167 LEU A N 1
ATOM 1207 C CA . LEU A 1 167 ? 14.912 -3.775 -13.907 1.00 97.88 167 LEU A CA 1
ATOM 1208 C C . LEU A 1 167 ? 15.296 -5.021 -14.707 1.00 97.88 167 LEU A C 1
ATOM 1210 O O . LEU A 1 167 ? 16.478 -5.350 -14.821 1.00 97.88 167 LEU A O 1
ATOM 1214 N N . ILE A 1 168 ? 14.302 -5.754 -15.196 1.00 98.56 168 ILE A N 1
ATOM 1215 C CA . ILE A 1 168 ? 14.468 -7.068 -15.814 1.00 98.56 168 ILE A CA 1
ATOM 1216 C C . ILE A 1 168 ? 14.112 -6.959 -17.293 1.00 98.56 168 ILE A C 1
ATOM 1218 O O . ILE A 1 168 ? 12.966 -6.683 -17.655 1.00 98.56 168 ILE A O 1
ATOM 1222 N N . VAL A 1 169 ? 15.104 -7.214 -18.146 1.00 98.50 169 VAL A N 1
ATOM 1223 C CA . VAL A 1 169 ? 14.883 -7.354 -19.586 1.00 98.50 169 VAL A CA 1
ATOM 1224 C C . VAL A 1 169 ? 14.444 -8.785 -19.881 1.00 98.50 169 VAL A C 1
ATOM 1226 O O . VAL A 1 169 ? 15.141 -9.739 -19.532 1.00 98.50 169 VAL A O 1
ATOM 1229 N N . THR A 1 170 ? 13.283 -8.934 -20.503 1.00 98.62 170 THR A N 1
ATOM 1230 C CA . THR A 1 170 ? 12.688 -10.215 -20.890 1.00 98.62 170 THR A CA 1
ATOM 1231 C C . THR A 1 170 ? 12.795 -10.425 -22.402 1.00 98.62 170 THR A C 1
ATOM 1233 O O . THR A 1 170 ? 13.271 -9.570 -23.144 1.00 98.62 170 THR A O 1
ATOM 1236 N N . LYS A 1 171 ? 12.382 -11.597 -22.882 1.00 98.00 171 LYS A N 1
ATOM 1237 C CA . LYS A 1 171 ? 12.319 -11.924 -24.309 1.00 98.00 171 LYS A CA 1
ATOM 1238 C C . LYS A 1 171 ? 11.151 -11.222 -25.007 1.00 98.00 171 LYS A C 1
ATOM 1240 O O . LYS A 1 171 ? 11.294 -10.762 -26.135 1.00 98.00 171 LYS A O 1
ATOM 1245 N N . ASP A 1 172 ? 9.986 -11.223 -24.369 1.00 98.44 172 ASP A N 1
ATOM 1246 C CA . ASP A 1 172 ? 8.714 -10.750 -24.912 1.00 98.44 172 ASP A CA 1
ATOM 1247 C C . ASP A 1 172 ? 7.725 -10.437 -23.772 1.00 98.44 172 ASP A C 1
ATOM 1249 O O . ASP A 1 172 ? 7.992 -10.681 -22.589 1.00 98.44 172 ASP A O 1
ATOM 1253 N N . LEU A 1 173 ? 6.569 -9.873 -24.130 1.00 98.56 173 LEU A N 1
ATOM 1254 C CA . LEU A 1 173 ? 5.525 -9.525 -23.163 1.00 98.56 173 LEU A CA 1
ATOM 1255 C C . LEU A 1 173 ? 4.884 -10.753 -22.504 1.00 98.56 173 LEU A C 1
ATOM 1257 O O . LEU A 1 173 ? 4.472 -10.660 -21.349 1.00 98.56 173 LEU A O 1
ATOM 1261 N N . GLU A 1 174 ? 4.835 -11.904 -23.180 1.00 98.56 174 GLU A N 1
ATOM 1262 C CA . GLU A 1 174 ? 4.354 -13.146 -22.562 1.00 98.56 174 GLU A CA 1
ATOM 1263 C C . GLU A 1 174 ? 5.241 -13.545 -21.381 1.00 98.56 174 GLU A C 1
ATOM 1265 O O . GLU A 1 174 ? 4.731 -13.872 -20.307 1.00 98.56 174 GLU A O 1
ATOM 1270 N N . GLN A 1 175 ? 6.564 -13.443 -21.533 1.00 98.62 175 GLN A N 1
ATOM 1271 C CA . GLN A 1 175 ? 7.480 -13.688 -20.426 1.00 98.62 175 GLN A CA 1
ATOM 1272 C C . GLN A 1 175 ? 7.312 -12.657 -19.298 1.00 98.62 175 GLN A C 1
ATOM 1274 O O . GLN A 1 175 ? 7.380 -13.041 -18.130 1.00 98.62 175 GLN A O 1
ATOM 1279 N N . CYS A 1 176 ? 7.050 -11.379 -19.608 1.00 98.50 176 CYS A N 1
ATOM 1280 C CA . CYS A 1 176 ? 6.731 -10.380 -18.579 1.00 98.50 176 CYS A CA 1
ATOM 1281 C C . CYS A 1 176 ? 5.510 -10.800 -17.750 1.00 98.50 176 CYS A C 1
ATOM 1283 O O . CYS A 1 176 ? 5.568 -10.802 -16.522 1.00 98.50 176 CYS A O 1
ATOM 1285 N N . VAL A 1 177 ? 4.422 -11.197 -18.415 1.00 98.62 177 VAL A N 1
ATOM 1286 C CA . VAL A 1 177 ? 3.191 -11.644 -17.748 1.00 98.62 177 VAL A CA 1
ATOM 1287 C C . VAL A 1 177 ? 3.445 -12.902 -16.916 1.00 98.62 177 VAL A C 1
ATOM 1289 O O . VAL A 1 177 ? 2.975 -12.987 -15.785 1.00 98.62 177 VAL A O 1
ATOM 1292 N N . ALA A 1 178 ? 4.224 -13.861 -17.423 1.00 98.62 178 ALA A N 1
ATOM 1293 C CA . ALA A 1 178 ? 4.561 -15.076 -16.682 1.00 98.62 178 ALA A CA 1
ATOM 1294 C C . ALA A 1 178 ? 5.351 -14.778 -15.394 1.00 98.62 178 ALA A C 1
ATOM 1296 O O . ALA A 1 178 ? 5.020 -15.316 -14.337 1.00 98.62 178 ALA A O 1
ATOM 1297 N N . ILE A 1 179 ? 6.353 -13.895 -15.467 1.00 98.44 179 ILE A N 1
ATOM 1298 C CA . ILE A 1 179 ? 7.131 -13.462 -14.296 1.00 98.44 179 ILE A CA 1
ATOM 1299 C C . ILE A 1 179 ? 6.235 -12.702 -13.312 1.00 98.44 179 ILE A C 1
ATOM 1301 O O . ILE A 1 179 ? 6.276 -12.986 -12.119 1.00 98.44 179 ILE A O 1
ATOM 1305 N N . SER A 1 180 ? 5.401 -11.780 -13.803 1.00 98.38 180 SER A N 1
ATOM 1306 C CA . SER A 1 180 ? 4.465 -11.018 -12.969 1.00 98.38 180 SER A CA 1
ATOM 1307 C C . SER A 1 180 ? 3.484 -11.937 -12.237 1.00 98.38 180 SER A C 1
ATOM 1309 O O . SER A 1 180 ? 3.349 -11.827 -11.024 1.00 98.38 180 SER A O 1
ATOM 1311 N N . ASN A 1 181 ? 2.893 -12.919 -12.923 1.00 98.12 181 ASN A N 1
ATOM 1312 C CA . ASN A 1 181 ? 2.005 -13.908 -12.303 1.00 98.12 181 ASN A CA 1
ATOM 1313 C C . ASN A 1 181 ? 2.709 -14.751 -11.235 1.00 98.12 181 ASN A C 1
ATOM 1315 O O . ASN A 1 181 ? 2.107 -15.076 -10.216 1.00 98.12 181 ASN A O 1
ATOM 1319 N N . GLN A 1 182 ? 3.965 -15.138 -11.475 1.00 97.88 182 GLN A N 1
ATOM 1320 C CA . GLN A 1 182 ? 4.733 -15.912 -10.504 1.00 97.88 182 GLN A CA 1
ATOM 1321 C C . GLN A 1 182 ? 5.110 -15.077 -9.275 1.00 97.88 182 GLN A C 1
ATOM 1323 O O . GLN A 1 182 ? 5.164 -15.616 -8.172 1.00 97.88 182 GLN A O 1
ATOM 1328 N N . TYR A 1 183 ? 5.390 -13.789 -9.472 1.00 96.12 183 TYR A N 1
ATOM 1329 C CA . TYR A 1 183 ? 5.720 -12.863 -8.396 1.00 96.12 183 TYR A CA 1
ATOM 1330 C C . TYR A 1 183 ? 4.486 -12.517 -7.546 1.00 96.12 183 TYR A C 1
ATOM 1332 O O . TYR A 1 183 ? 4.573 -12.534 -6.324 1.00 96.12 183 TYR A O 1
ATOM 1340 N N . GLY A 1 184 ? 3.334 -12.296 -8.189 1.00 93.81 184 GLY A N 1
ATOM 1341 C CA . GLY A 1 184 ? 2.082 -11.916 -7.530 1.00 93.81 184 GLY A CA 1
ATOM 1342 C C . GLY A 1 184 ? 2.124 -10.520 -6.899 1.00 93.81 184 GLY A C 1
ATOM 1343 O O . GLY A 1 184 ? 1.842 -10.433 -5.704 1.00 93.81 184 GLY A O 1
ATOM 1344 N N . PRO A 1 185 ? 2.506 -9.472 -7.664 1.00 89.44 185 PRO A N 1
ATOM 1345 C CA . PRO A 1 185 ? 2.534 -8.095 -7.170 1.00 89.44 185 PRO A CA 1
ATOM 1346 C C . PRO A 1 185 ? 1.132 -7.573 -6.824 1.00 89.44 185 PRO A C 1
ATOM 1348 O O . PRO A 1 185 ? 0.140 -8.068 -7.414 1.00 89.44 185 PRO A O 1
#

Sequence (185 aa):
TVLMLATPARIAGCQKVVLCSPPPIADEILYAAQLCGVQEIFNVGGAQAIAALAFGSESVPKVDKIFGPGNAFVTEAKRQVSQRLDGAAIDMPAGPSEVLVIADSGATPDFVASDLLSQAEHGPDSQVILLTPDADIARKVAEAVERQLAELPRADTARQALSASRLIVTKDLEQCVAISNQYGP

InterPro domains:
  IPR001692 Histidinol dehydrogenase, conserved site [PS00611] (90-122)
  IPR012131 Histidinol dehydrogenase [PF00815] (1-185)
  IPR012131 Histidinol dehydrogenase [PR00083] (28-54)
  IPR012131 Histidinol dehydrogenase [PR00083] (58-83)
  IPR012131 Histidinol dehydrogenase [PR00083] (90-111)
  IPR012131 Histidinol dehydrogenase [PR00083] (112-131)
  IPR012131 Histidinol dehydrogenase [PR00083] (180-185)
  IPR012131 Histidinol dehydrogenase [PTHR21256] (1-185)
  IPR012131 Histidinol dehydrogenase [TIGR00069] (1-185)
  IPR016161 Aldehyde/histidinol dehydrogenase [SSF53720] (1-183)

Secondary structure (DSSP, 8-state):
-HHHHHHHHHHTT-S--EEEEPSSPPHHHHHHHHHHT--EEEE--HHHHHHHHHH--SSSPP-SEE-----HHHHHHHHHHHTSTTS-EES----S-EEEEE--TTS-HHHHHHHHHHHHTT-TT-EEEEEES-HHHHHHHHHHHHHHHTT-TTHHHHHHHHHH-EEEE-SSHHHHHHHHHHH--

Organism: NCBI:txid947304

pLDDT: mean 96.2, std 4.15, range [71.69, 98.81]

Radius of gyration: 20.07 Å; chains: 1; bounding box: 43×35×56 Å